Protein AF-A0A3A5K8K3-F1 (afdb_monomer)

Solvent-accessible surface area (backbone atoms only — not comparable to full-atom values): 19960 Å² total; per-residue (Å²): 131,68,98,44,83,69,42,47,38,37,32,93,82,72,54,65,47,76,30,47,50,63,68,45,44,49,55,56,66,71,46,64,62,94,55,71,81,40,70,49,37,49,52,14,54,53,32,32,54,34,25,76,74,68,77,34,61,57,68,60,16,52,48,36,38,51,52,28,35,50,77,64,68,22,50,63,78,69,79,77,50,70,69,54,52,50,47,33,58,74,69,68,48,79,75,76,81,79,85,72,77,80,79,81,75,86,74,78,96,78,87,85,89,83,86,88,86,82,89,85,85,90,87,87,89,84,90,88,86,84,92,80,90,84,89,82,90,84,87,86,82,87,86,90,81,91,78,92,74,91,74,66,68,70,64,63,58,62,58,52,63,61,53,58,65,66,71,65,67,71,82,71,74,79,86,73,50,68,69,53,52,48,53,53,49,51,17,27,49,52,29,36,41,56,51,47,48,71,41,29,65,58,51,30,69,67,37,79,49,70,66,61,18,50,49,33,56,51,48,41,55,49,38,54,52,46,50,52,46,50,43,53,42,24,51,76,72,76,44,79,78,54,64,37,93,40,69,65,54,54,48,48,56,46,51,38,50,49,40,55,66,76,31,61,91,43,61,47,29,45,38,47,48,49,52,37,47,45,55,50,35,55,54,47,41,54,50,30,54,48,46,24,49,53,25,46,74,73,67,35,62,68,43,23,55,52,31,50,50,51,37,48,54,40,52,53,48,42,51,52,50,50,54,45,36,73,74,46,36,44,57,50,31,74,75,104

Secondary structure (DSSP, 8-state):
--SS--EEEE-TTS-EEEE-SHHHHHHHHHS--S-TTSHHHHHHHHHHHHHHTTSS-HHHHHHHHHHHHHHTT-B-PPPPPHHHHHHHHHTT-PPPPP----------S----------------------------------------TTTTTTHHHHHHHHHHHTTS--------HHHHHHHHHHHHHHHHHHHHHHHHHHHHH--SHHHHHHHHHHHHHHHHHHHHHHHHHHHTT--------HHHHHHHHHHHHHHHHTTTSTTHHHHHHHHHHHHHHHHHHHHHHHHHHHHHTT-HHHHHHHHHHHHHHHHHHHHHHHHIIIIIHHHHHT-

Organism: NCBI:txid1300307

Radius of gyration: 33.38 Å; Cα contacts (8 Å, |Δi|>4): 306; chains: 1; bounding box: 96×74×83 Å

Mean predicted aligned error: 17.49 Å

Structure (mmCIF, N/CA/C/O backbone):
data_AF-A0A3A5K8K3-F1
#
_entry.id   AF-A0A3A5K8K3-F1
#
loop_
_atom_site.group_PDB
_atom_site.id
_atom_site.type_symbol
_atom_site.label_atom_id
_atom_site.label_alt_id
_atom_site.label_comp_id
_atom_site.label_asym_id
_atom_site.label_entity_id
_atom_site.label_seq_id
_atom_site.pdbx_PDB_ins_code
_atom_site.Cartn_x
_atom_site.Cartn_y
_atom_site.Cartn_z
_atom_site.occupancy
_atom_site.B_iso_or_equiv
_atom_site.auth_seq_id
_atom_site.auth_comp_id
_atom_site.auth_asym_id
_atom_site.auth_atom_id
_atom_site.pdbx_PDB_model_num
ATOM 1 N N . MET A 1 1 ? -29.652 -22.579 31.538 1.00 47.75 1 MET A N 1
ATOM 2 C CA . MET A 1 1 ? -28.378 -22.915 30.864 1.00 47.75 1 MET A CA 1
ATOM 3 C C . MET A 1 1 ? -28.513 -22.529 29.399 1.00 47.75 1 MET A C 1
ATOM 5 O O . MET A 1 1 ? -29.549 -22.834 28.818 1.00 47.75 1 MET A O 1
ATOM 9 N N . GLY A 1 2 ? -27.556 -21.779 28.841 1.00 56.31 2 GLY A N 1
ATOM 10 C CA . GLY A 1 2 ? -27.581 -21.375 27.428 1.00 56.31 2 GLY A CA 1
ATOM 11 C C . GLY A 1 2 ? -27.568 -22.589 26.492 1.00 56.31 2 GLY A C 1
ATOM 12 O O . GLY A 1 2 ? -27.085 -23.652 26.869 1.00 56.31 2 GLY A O 1
ATOM 13 N N . LYS A 1 3 ? -28.126 -22.450 25.282 1.00 70.69 3 LYS A N 1
ATOM 14 C CA . LYS A 1 3 ? -28.242 -23.547 24.296 1.00 70.69 3 LYS A CA 1
ATOM 15 C C . LYS A 1 3 ? -26.897 -24.009 23.710 1.00 70.69 3 LYS A C 1
ATOM 17 O O . LYS A 1 3 ? -26.872 -25.014 23.007 1.00 70.69 3 LYS A O 1
ATOM 22 N N . PHE A 1 4 ? -25.807 -23.291 23.977 1.00 77.62 4 PHE A N 1
ATOM 23 C CA . PHE A 1 4 ? -24.476 -23.564 23.441 1.00 77.62 4 PHE A CA 1
ATOM 24 C C . PHE A 1 4 ? -23.476 -23.762 24.574 1.00 77.62 4 PHE A C 1
ATOM 26 O O . PHE A 1 4 ? -23.571 -23.105 25.611 1.00 77.62 4 PHE A O 1
ATOM 33 N N . LEU A 1 5 ? -22.502 -24.645 24.354 1.00 78.81 5 LEU A N 1
ATOM 34 C CA . LEU A 1 5 ? -21.310 -24.693 25.193 1.00 78.81 5 LEU A CA 1
ATOM 35 C C . LEU A 1 5 ? -20.525 -23.393 24.966 1.00 78.81 5 LEU A C 1
ATOM 37 O O . LEU A 1 5 ? -20.175 -23.118 23.814 1.00 78.81 5 LEU A O 1
ATOM 41 N N . PRO A 1 6 ? -20.277 -22.587 26.013 1.00 84.38 6 PRO A N 1
ATOM 42 C CA . PRO A 1 6 ? -19.553 -21.336 25.858 1.00 84.38 6 PRO A CA 1
ATOM 43 C C . PRO A 1 6 ? -18.141 -21.577 25.319 1.00 84.38 6 PRO A C 1
ATOM 45 O O . PRO A 1 6 ? -17.447 -22.489 25.769 1.00 84.38 6 PRO A O 1
ATOM 48 N N . VAL A 1 7 ? -17.716 -20.752 24.367 1.00 88.06 7 VAL A N 1
ATOM 49 C CA . VAL A 1 7 ? -16.378 -20.798 23.771 1.00 88.06 7 VAL A CA 1
ATOM 50 C C . VAL A 1 7 ? -15.626 -19.539 24.177 1.00 88.06 7 VAL A C 1
ATOM 52 O O . VAL A 1 7 ? -16.106 -18.432 23.940 1.00 88.06 7 VAL A O 1
ATOM 55 N N . GLU A 1 8 ? -14.448 -19.691 24.782 1.00 90.00 8 GLU A N 1
ATOM 56 C CA . GLU A 1 8 ? -13.557 -18.558 25.036 1.00 90.00 8 GLU A CA 1
ATOM 57 C C . GLU A 1 8 ? -12.790 -18.229 23.750 1.00 90.00 8 GLU A C 1
ATOM 59 O O . GLU A 1 8 ? -11.945 -19.004 23.290 1.00 90.00 8 GLU A O 1
ATOM 64 N N . VAL A 1 9 ? -13.111 -17.077 23.163 1.00 89.44 9 VAL A N 1
ATOM 65 C CA . VAL A 1 9 ? -12.459 -16.555 21.961 1.00 89.44 9 VAL A CA 1
ATOM 66 C C . VAL A 1 9 ? -11.470 -15.485 22.384 1.00 89.44 9 VAL A C 1
ATOM 68 O O . VAL A 1 9 ? -11.860 -14.473 22.959 1.00 89.44 9 VAL A O 1
ATOM 71 N N . VAL A 1 10 ? -10.192 -15.717 22.109 1.00 86.69 10 VAL A N 1
ATOM 72 C CA . VAL A 1 10 ? -9.070 -14.830 22.407 1.00 86.69 10 VAL A CA 1
ATOM 73 C C . VAL A 1 10 ? -8.649 -14.141 21.117 1.00 86.69 10 VAL A C 1
ATOM 75 O O . VAL A 1 10 ? -8.091 -14.761 20.216 1.00 86.69 10 VAL A O 1
ATOM 78 N N . PHE A 1 11 ? -8.906 -12.840 21.028 1.00 83.69 11 PHE A N 1
ATOM 79 C CA . PHE A 1 11 ? -8.464 -12.022 19.903 1.00 83.69 11 PHE A CA 1
ATOM 80 C C . PHE A 1 11 ? -6.974 -11.682 20.025 1.00 83.69 11 PHE A C 1
ATOM 82 O O . PHE A 1 11 ? -6.381 -11.806 21.098 1.00 83.69 11 PHE A O 1
ATOM 89 N N . LEU A 1 12 ? -6.383 -11.157 18.948 1.00 67.75 12 LEU A N 1
ATOM 90 C CA . LEU A 1 12 ? -4.950 -10.829 18.831 1.00 67.75 12 LEU A CA 1
ATOM 91 C C . LEU A 1 12 ? -4.373 -9.932 19.961 1.00 67.75 12 LEU A C 1
ATOM 93 O O . LEU A 1 12 ? -3.159 -9.887 20.132 1.00 67.75 12 LEU A O 1
ATOM 97 N N . ARG A 1 13 ? -5.216 -9.282 20.785 1.00 51.41 13 ARG A N 1
ATOM 98 C CA . ARG A 1 13 ? -4.819 -8.496 21.980 1.00 51.41 13 ARG A CA 1
ATOM 99 C C . ARG A 1 13 ? -4.790 -9.249 23.312 1.00 51.41 13 ARG A C 1
ATOM 101 O O . ARG A 1 13 ? -4.627 -8.606 24.344 1.00 51.41 13 ARG A O 1
ATOM 108 N N . GLY A 1 14 ? -5.106 -10.542 23.358 1.00 61.75 14 GLY A N 1
ATOM 109 C CA . GLY A 1 14 ? -5.416 -11.208 24.632 1.00 61.75 14 GLY A CA 1
ATOM 110 C C . GLY A 1 14 ? -6.730 -10.732 25.272 1.00 61.75 14 GLY A C 1
ATOM 111 O O . GLY A 1 14 ? -7.079 -11.175 26.362 1.00 61.75 14 GLY A O 1
ATOM 112 N N . ARG A 1 15 ? -7.489 -9.859 24.586 1.00 72.25 15 ARG A N 1
ATOM 113 C CA . ARG A 1 15 ? -8.908 -9.648 24.883 1.00 72.25 15 ARG A CA 1
ATOM 114 C C . ARG A 1 15 ? -9.604 -10.965 24.598 1.00 72.25 15 ARG A C 1
ATOM 116 O O . ARG A 1 15 ? -9.597 -11.411 23.450 1.00 72.25 15 ARG A O 1
ATOM 123 N N . SER A 1 16 ? -10.162 -11.572 25.633 1.00 86.38 16 SER A N 1
ATOM 124 C CA . SER A 1 16 ? -11.028 -12.724 25.481 1.00 86.38 16 SER A CA 1
ATOM 125 C C . SER A 1 16 ? -12.473 -12.327 25.714 1.00 86.38 16 SER A C 1
ATOM 127 O O . SER A 1 16 ? -12.774 -11.434 26.509 1.00 86.38 16 SER A O 1
ATOM 129 N N . MET A 1 17 ? -13.371 -12.966 24.980 1.00 89.88 17 MET A N 1
ATOM 130 C CA . MET A 1 17 ? -14.789 -12.936 25.289 1.00 89.88 17 MET A CA 1
ATOM 131 C C . MET A 1 17 ? -15.315 -14.360 25.331 1.00 89.88 17 MET A C 1
ATOM 133 O O . MET A 1 17 ? -14.880 -15.227 24.567 1.00 89.88 17 MET A O 1
ATOM 137 N N . ILE A 1 18 ? -16.247 -14.596 26.244 1.00 91.25 18 ILE A N 1
ATOM 138 C CA . ILE A 1 18 ? -16.995 -15.840 26.281 1.00 91.25 18 ILE A CA 1
ATOM 139 C C . ILE A 1 18 ? -18.157 -15.673 25.313 1.00 91.25 18 ILE A C 1
ATOM 141 O O . ILE A 1 18 ? -18.987 -14.787 25.476 1.00 91.25 18 ILE A O 1
ATOM 145 N N . VAL A 1 19 ? -18.193 -16.524 24.297 1.00 92.81 19 VAL A N 1
ATOM 146 C CA . VAL A 1 19 ? -19.252 -16.545 23.298 1.00 92.81 19 VAL A CA 1
ATOM 147 C C . VAL A 1 19 ? -20.172 -17.707 23.631 1.00 92.81 19 VAL A C 1
ATOM 149 O O . VAL A 1 19 ? -19.751 -18.860 23.611 1.00 92.81 19 VAL A O 1
ATOM 152 N N . SER A 1 20 ? -21.420 -17.413 23.974 1.00 91.56 20 SER A N 1
ATOM 153 C CA . SER A 1 20 ? -22.424 -18.385 24.425 1.00 91.56 20 SER A CA 1
ATOM 154 C C . SER A 1 20 ? -23.778 -18.230 23.727 1.00 91.56 20 SER A C 1
ATOM 156 O O . SER A 1 20 ? -24.729 -18.946 24.044 1.00 91.56 20 SER A O 1
ATOM 158 N N . SER A 1 21 ? -23.877 -17.312 22.765 1.00 93.31 21 SER A N 1
ATOM 159 C CA . SER A 1 21 ? -25.083 -16.995 22.003 1.00 93.31 21 SER A CA 1
ATOM 160 C C . SER A 1 21 ? -24.743 -16.533 20.581 1.00 93.31 21 SER A C 1
ATOM 162 O O . SER A 1 21 ? -23.596 -16.225 20.269 1.00 93.31 21 SER A O 1
ATOM 164 N N . ILE A 1 22 ? -25.750 -16.475 19.702 1.00 94.06 22 ILE A N 1
ATOM 165 C CA . ILE A 1 22 ? -25.580 -15.962 18.330 1.00 94.06 22 ILE A CA 1
ATOM 166 C C . ILE A 1 22 ? -25.258 -14.467 18.312 1.00 94.06 22 ILE A C 1
ATOM 168 O O . ILE A 1 22 ? -24.479 -14.036 17.471 1.00 94.06 22 ILE A O 1
ATOM 172 N N . ILE A 1 23 ? -25.813 -13.698 19.251 1.00 91.94 23 ILE A N 1
ATOM 173 C CA . ILE A 1 23 ? -25.548 -12.259 19.364 1.00 91.94 23 ILE A CA 1
ATOM 174 C C . ILE A 1 23 ? -24.075 -12.039 19.728 1.00 91.94 23 ILE A C 1
ATOM 176 O O . ILE A 1 23 ? -23.367 -11.328 19.027 1.00 91.94 23 ILE A O 1
ATOM 180 N N . GLU A 1 24 ? -23.572 -12.749 20.740 1.00 93.56 24 GLU A N 1
ATOM 181 C CA . GLU A 1 24 ? -22.149 -12.691 21.106 1.00 93.56 24 GLU A CA 1
ATOM 182 C C . GLU A 1 24 ? -21.245 -13.227 19.985 1.00 93.56 24 GLU A C 1
ATOM 184 O O . GLU A 1 24 ? -20.123 -12.758 19.823 1.00 93.56 24 GLU A O 1
ATOM 189 N N . ALA A 1 25 ? -21.704 -14.206 19.194 1.00 93.44 25 ALA A N 1
ATOM 190 C CA . ALA A 1 25 ? -20.945 -14.706 18.047 1.00 93.44 25 ALA A CA 1
ATOM 191 C C . ALA A 1 25 ? -20.840 -13.652 16.933 1.00 93.44 25 ALA A C 1
ATOM 193 O O . ALA A 1 25 ? -19.797 -13.537 16.292 1.00 93.44 25 ALA A O 1
ATOM 194 N N . GLU A 1 26 ? -21.890 -12.862 16.715 1.00 93.31 26 GLU A N 1
ATOM 195 C CA . GLU A 1 26 ? -21.877 -11.727 15.791 1.00 93.31 26 GLU A CA 1
ATOM 196 C C . GLU A 1 26 ? -20.924 -10.628 16.274 1.00 93.31 26 GLU A C 1
ATOM 198 O O . GLU A 1 26 ? -20.083 -10.167 15.502 1.00 93.31 26 GLU A O 1
ATOM 203 N N . GLU A 1 27 ? -20.987 -10.262 17.555 1.00 90.56 27 GLU A N 1
ATOM 204 C CA . GLU A 1 27 ? -20.038 -9.327 18.173 1.00 90.56 27 GLU A CA 1
ATOM 205 C C . GLU A 1 27 ? -18.595 -9.839 18.046 1.00 90.56 27 GLU A C 1
ATOM 207 O O . GLU A 1 27 ? -17.689 -9.106 17.643 1.00 90.56 27 GLU A O 1
ATOM 212 N N . ALA A 1 28 ? -18.378 -11.133 18.293 1.00 91.62 28 ALA A N 1
ATOM 213 C CA . ALA A 1 28 ? -17.072 -11.757 18.153 1.00 91.62 28 ALA A CA 1
ATOM 214 C C . ALA A 1 28 ? -16.564 -11.736 16.705 1.00 91.62 28 ALA A C 1
ATOM 216 O O . ALA A 1 28 ? -15.370 -11.538 16.476 1.00 91.62 28 ALA A O 1
ATOM 217 N N . LEU A 1 29 ? -17.440 -11.901 15.709 1.00 91.81 29 LEU A N 1
ATOM 218 C CA . LEU A 1 29 ? -17.088 -11.784 14.289 1.00 91.81 29 LEU A CA 1
ATOM 219 C C . LEU A 1 29 ? -16.684 -10.357 13.905 1.00 91.81 29 LEU A C 1
ATOM 221 O O . LEU A 1 29 ? -15.820 -10.182 13.041 1.00 91.81 29 LEU A O 1
ATOM 225 N N . GLN A 1 30 ? -17.246 -9.339 14.557 1.00 86.75 30 GLN A N 1
ATOM 226 C CA . GLN A 1 30 ? -16.832 -7.947 14.358 1.00 86.75 30 GLN A CA 1
ATOM 227 C C . GLN A 1 30 ? -15.428 -7.673 14.916 1.00 86.75 30 GLN A C 1
ATOM 229 O O . GLN A 1 30 ? -14.737 -6.788 14.409 1.00 86.75 30 GLN A O 1
ATOM 234 N N . GLY A 1 31 ? -14.965 -8.485 15.872 1.00 85.00 31 GLY A N 1
ATOM 235 C CA . GLY A 1 31 ? -13.631 -8.415 16.467 1.00 85.00 31 GLY A CA 1
ATOM 236 C C . GLY A 1 31 ? -12.458 -8.588 15.488 1.00 85.00 31 GLY A C 1
ATOM 237 O O . GLY A 1 31 ? -12.611 -8.718 14.269 1.00 85.00 31 GLY A O 1
ATOM 238 N N . CYS A 1 32 ? -11.242 -8.584 16.034 1.00 83.56 32 CYS A N 1
ATOM 239 C CA . CYS A 1 32 ? -10.003 -8.704 15.262 1.00 83.56 32 CYS A CA 1
ATOM 240 C C . CYS A 1 32 ? -9.677 -10.168 14.958 1.00 83.56 32 CYS A C 1
ATOM 242 O O . CYS A 1 32 ? -9.171 -10.884 15.822 1.00 83.56 32 CYS A O 1
ATOM 244 N N . TRP A 1 33 ? -9.946 -10.584 13.722 1.00 89.12 33 TRP A N 1
ATOM 245 C CA . TRP A 1 33 ? -9.630 -11.915 13.207 1.00 89.12 33 TRP A CA 1
ATOM 246 C C . TRP A 1 33 ? -8.358 -11.878 12.348 1.00 89.12 33 TRP A C 1
ATOM 248 O O . TRP A 1 33 ? -8.194 -10.916 11.594 1.00 89.12 33 TRP A O 1
ATOM 258 N N . PRO A 1 34 ? -7.487 -12.903 12.418 1.00 83.50 34 PRO A N 1
ATOM 259 C CA . PRO A 1 34 ? -6.302 -13.020 11.567 1.00 83.50 34 PRO A CA 1
ATOM 260 C C . PRO A 1 34 ? -6.596 -12.908 10.067 1.00 83.50 34 PRO A C 1
ATOM 262 O O . PRO A 1 34 ? -5.849 -12.248 9.350 1.00 83.50 34 PRO A O 1
ATOM 265 N N . ASP A 1 35 ? -7.690 -13.518 9.600 1.00 85.56 35 ASP A N 1
ATOM 266 C CA . ASP A 1 35 ? -8.104 -13.490 8.197 1.00 85.56 35 ASP A CA 1
ATOM 267 C C . ASP A 1 35 ? -9.639 -13.496 8.035 1.00 85.56 35 ASP A C 1
ATOM 269 O O . ASP A 1 35 ? -10.301 -14.544 8.002 1.00 85.56 35 ASP A O 1
ATOM 273 N N . LYS A 1 36 ? -10.222 -12.307 7.851 1.00 89.12 36 LYS A N 1
ATOM 274 C CA . LYS A 1 36 ? -11.657 -12.144 7.549 1.00 89.12 36 LYS A CA 1
ATOM 275 C C . LYS A 1 36 ? -12.038 -12.536 6.111 1.00 89.12 36 LYS A C 1
ATOM 277 O O . LYS A 1 36 ? -13.221 -12.649 5.797 1.00 89.12 36 LYS A O 1
ATOM 282 N N . ARG A 1 37 ? -11.074 -12.770 5.217 1.00 87.31 37 ARG A N 1
ATOM 283 C CA . ARG A 1 37 ? -11.327 -13.174 3.822 1.00 87.31 37 ARG A CA 1
ATOM 284 C C . ARG A 1 37 ? -11.402 -14.692 3.668 1.00 87.31 37 ARG A C 1
ATOM 286 O O . ARG A 1 37 ? -11.995 -15.175 2.693 1.00 87.31 37 ARG A O 1
ATOM 293 N N . SER A 1 38 ? -10.889 -15.444 4.645 1.00 92.56 38 SER A N 1
ATOM 294 C CA . SER A 1 38 ? -10.966 -16.907 4.666 1.00 92.56 38 SER A CA 1
ATOM 295 C C . SER A 1 38 ? -12.388 -17.421 4.405 1.00 92.56 38 SER A C 1
ATOM 297 O O . SER A 1 38 ? -13.387 -16.887 4.901 1.00 92.56 38 SER A O 1
ATOM 299 N N . ALA A 1 39 ? -12.491 -18.503 3.627 1.00 93.81 39 ALA A N 1
ATOM 300 C CA . ALA A 1 39 ? -13.779 -19.111 3.296 1.00 93.81 39 ALA A CA 1
ATOM 301 C C . ALA A 1 39 ? -14.558 -19.531 4.555 1.00 93.81 39 ALA A C 1
ATOM 303 O O . ALA A 1 39 ? -15.774 -19.360 4.612 1.00 93.81 39 ALA A O 1
ATOM 304 N N . SER A 1 40 ? -13.858 -20.016 5.587 1.00 94.50 40 SER A N 1
ATOM 305 C CA . SER A 1 40 ? -14.459 -20.365 6.877 1.00 94.50 40 SER A CA 1
ATOM 306 C C . SER A 1 40 ? -15.039 -19.155 7.604 1.00 94.50 40 SER A C 1
ATOM 308 O O . SER A 1 40 ? -16.155 -19.257 8.108 1.00 94.50 40 SER A O 1
ATOM 310 N N . TYR A 1 41 ? -14.338 -18.014 7.626 1.00 95.94 41 TYR A N 1
ATOM 311 C CA . TYR A 1 41 ? -14.858 -16.799 8.255 1.00 95.94 41 TYR A CA 1
ATOM 312 C C . TYR A 1 41 ? -16.095 -16.286 7.520 1.00 95.94 41 TYR A C 1
ATOM 314 O O . TYR A 1 41 ? -17.133 -16.079 8.141 1.00 95.94 41 TYR A O 1
ATOM 322 N N . ARG A 1 42 ? -16.029 -16.149 6.188 1.00 96.12 42 ARG A N 1
ATOM 323 C CA . ARG A 1 42 ? -17.167 -15.660 5.387 1.00 96.12 42 ARG A CA 1
ATOM 324 C C . ARG A 1 42 ? -18.390 -16.566 5.517 1.00 96.12 42 ARG A C 1
ATOM 326 O O . ARG A 1 42 ? -19.513 -16.078 5.627 1.00 96.12 42 ARG A O 1
ATOM 333 N N . HIS A 1 43 ? -18.178 -17.882 5.539 1.00 96.19 43 HIS A N 1
ATOM 334 C CA . HIS A 1 43 ? -19.249 -18.849 5.753 1.00 96.19 43 HIS A CA 1
ATOM 335 C C . HIS A 1 43 ? -19.879 -18.708 7.146 1.00 96.19 43 HIS A C 1
ATOM 337 O O . HIS A 1 43 ? -21.105 -18.641 7.247 1.00 96.19 43 HIS A O 1
ATOM 343 N N . ALA A 1 44 ? -19.058 -18.603 8.197 1.00 96.44 44 ALA A N 1
ATOM 344 C CA . ALA A 1 44 ? -19.523 -18.38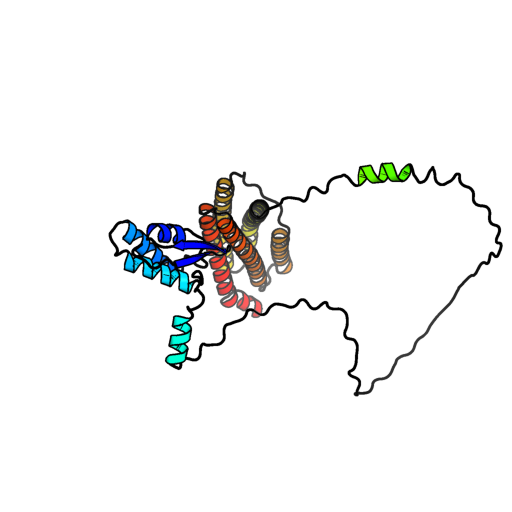1 9.562 1.00 96.44 44 ALA A CA 1
ATOM 345 C C . ALA A 1 44 ? -20.302 -17.066 9.697 1.00 96.44 44 ALA A C 1
ATOM 347 O O . ALA A 1 44 ? -21.430 -17.081 10.180 1.00 96.44 44 ALA A O 1
ATOM 348 N N . ALA A 1 45 ? -19.752 -15.954 9.201 1.00 95.81 45 ALA A N 1
ATOM 349 C CA . ALA A 1 45 ? -20.389 -14.641 9.250 1.00 95.81 45 ALA A CA 1
ATOM 350 C C . ALA A 1 45 ? -21.771 -14.641 8.586 1.00 95.81 45 ALA A C 1
ATOM 352 O O . ALA A 1 45 ? -22.744 -14.165 9.170 1.00 95.81 45 ALA A O 1
ATOM 353 N N . ARG A 1 46 ? -21.887 -15.269 7.409 1.00 96.56 46 ARG A N 1
ATOM 354 C CA . ARG A 1 46 ? -23.167 -15.416 6.706 1.00 96.56 46 ARG A CA 1
ATOM 355 C C . ARG A 1 46 ? -24.185 -16.226 7.511 1.00 96.56 46 ARG A C 1
ATOM 357 O O . ARG A 1 46 ? -25.355 -15.862 7.557 1.00 96.56 46 ARG A O 1
ATOM 364 N N . LEU A 1 47 ? -23.763 -17.339 8.115 1.00 96.56 47 LEU A N 1
ATOM 365 C CA . LEU A 1 47 ? -24.665 -18.202 8.880 1.00 96.56 47 LEU A CA 1
ATOM 366 C C . LEU A 1 47 ? -25.102 -17.567 10.203 1.00 96.56 47 LEU A C 1
ATOM 368 O O . LEU A 1 47 ? -26.260 -17.735 10.576 1.00 96.56 47 LEU A O 1
ATOM 372 N N . VAL A 1 48 ? -24.214 -16.841 10.888 1.00 96.06 48 VAL A N 1
ATOM 373 C CA . VAL A 1 48 ? -24.544 -16.092 12.112 1.00 96.06 48 VAL A CA 1
ATOM 374 C C . VAL A 1 48 ? -25.559 -14.992 11.810 1.00 96.06 48 VAL A C 1
ATOM 376 O O . VAL A 1 48 ? -26.578 -14.928 12.495 1.00 96.06 48 VAL A O 1
ATOM 379 N N . ALA A 1 49 ? -25.358 -14.212 10.742 1.00 93.94 49 ALA A N 1
ATOM 380 C CA . ALA A 1 49 ? -26.336 -13.218 10.295 1.00 93.94 49 ALA A CA 1
ATOM 381 C C . ALA A 1 49 ? -27.697 -13.866 9.966 1.00 93.94 49 ALA A C 1
ATOM 383 O O . ALA A 1 49 ? -28.720 -13.491 10.530 1.00 93.94 49 ALA A O 1
ATOM 384 N N . ALA A 1 50 ? -27.704 -14.939 9.166 1.00 93.81 50 ALA A N 1
ATOM 385 C CA . ALA A 1 50 ? -28.934 -15.662 8.836 1.00 93.81 50 ALA A CA 1
ATOM 386 C C . ALA A 1 50 ? -29.635 -16.268 10.069 1.00 93.81 50 ALA A C 1
ATOM 388 O O . ALA A 1 50 ? -30.855 -16.407 10.079 1.00 93.81 50 ALA A O 1
ATOM 389 N N . ALA A 1 51 ? -28.891 -16.666 11.106 1.00 95.12 51 ALA A N 1
ATOM 390 C CA . ALA A 1 51 ? -29.471 -17.189 12.342 1.00 95.12 51 ALA A CA 1
ATOM 391 C C . ALA A 1 51 ? -30.106 -16.089 13.198 1.00 95.12 51 ALA A C 1
ATOM 393 O O . ALA A 1 51 ? -31.133 -16.340 13.829 1.00 95.12 51 ALA A O 1
ATOM 394 N N . LYS A 1 52 ? -29.534 -14.879 13.196 1.00 92.94 52 LYS A N 1
ATOM 395 C CA . LYS A 1 52 ? -30.119 -13.697 13.842 1.00 92.94 52 LYS A CA 1
ATOM 396 C C . LYS A 1 52 ? -31.455 -13.308 13.204 1.00 92.94 52 LYS A C 1
ATOM 398 O O . LYS A 1 52 ? -32.398 -13.008 13.928 1.00 92.94 52 LYS A O 1
ATOM 403 N N . ASP A 1 53 ? -31.557 -13.445 11.884 1.00 92.25 53 ASP A N 1
ATOM 404 C CA . ASP A 1 53 ? -32.791 -13.203 11.123 1.00 92.25 53 ASP A CA 1
ATOM 405 C C . ASP A 1 53 ? -33.784 -14.386 11.164 1.00 92.25 53 ASP A C 1
ATOM 407 O O . ASP A 1 53 ? -34.837 -14.352 10.530 1.00 92.25 53 ASP A O 1
ATOM 411 N N . GLY A 1 54 ? -33.460 -15.470 11.882 1.00 91.75 54 GLY A N 1
ATOM 412 C CA . GLY A 1 54 ? -34.313 -16.659 12.008 1.00 91.75 54 GLY A CA 1
ATOM 413 C C . GLY A 1 54 ? -34.327 -17.592 10.788 1.00 91.75 54 GLY A C 1
ATOM 414 O O . GLY A 1 54 ? -35.067 -18.574 10.782 1.00 91.75 54 GLY A O 1
ATOM 415 N N . MET A 1 55 ? -33.497 -17.338 9.772 1.00 92.25 55 MET A N 1
ATOM 416 C CA . MET A 1 55 ? -33.399 -18.150 8.549 1.00 92.25 55 MET A CA 1
ATOM 417 C C . MET A 1 55 ? -32.466 -19.360 8.684 1.00 92.25 55 MET A C 1
ATOM 419 O O . MET A 1 55 ? -32.538 -20.300 7.893 1.00 92.25 55 MET A O 1
ATOM 423 N N . CYS A 1 56 ? -31.574 -19.356 9.675 1.00 92.50 56 CYS A N 1
ATOM 424 C CA . CYS A 1 56 ? -30.644 -20.448 9.944 1.00 92.50 56 CYS A CA 1
ATOM 425 C C . CYS A 1 56 ? -30.843 -21.000 11.357 1.00 92.50 56 CYS A C 1
ATOM 427 O O . CYS A 1 56 ? -31.107 -20.260 12.304 1.00 92.50 56 CYS A O 1
ATOM 429 N N . ARG A 1 57 ? -30.670 -22.318 11.521 1.00 94.56 57 ARG A N 1
ATOM 430 C CA . ARG A 1 57 ? -30.655 -22.940 12.849 1.00 94.56 57 ARG A CA 1
ATOM 431 C C . ARG A 1 57 ? -29.473 -22.377 13.652 1.00 94.56 57 ARG A C 1
ATOM 433 O O . ARG A 1 57 ? -28.333 -22.556 13.218 1.00 94.56 57 ARG A O 1
ATOM 440 N N . PRO A 1 58 ? -29.701 -21.799 14.847 1.00 93.88 58 PRO A N 1
ATOM 441 C CA . PRO A 1 58 ? -28.630 -21.233 15.666 1.00 93.88 58 PRO A CA 1
ATOM 442 C C . PRO A 1 58 ? -27.471 -22.206 15.955 1.00 93.88 58 PRO A C 1
ATOM 444 O O . PRO A 1 58 ? -26.318 -21.804 16.001 1.00 93.88 58 PRO A O 1
ATOM 447 N N . THR A 1 59 ? -27.736 -23.510 16.067 1.00 92.62 59 THR A N 1
ATOM 448 C CA . THR A 1 59 ? -26.692 -24.538 16.243 1.00 92.62 59 THR A CA 1
ATOM 449 C C . THR A 1 59 ? -25.730 -24.646 15.067 1.00 92.62 59 THR A C 1
ATOM 451 O O . THR A 1 59 ? -24.529 -24.759 15.280 1.00 92.62 59 THR A O 1
ATOM 454 N N . VAL A 1 60 ? -26.229 -24.558 13.833 1.00 93.88 60 VAL A N 1
ATOM 455 C CA . VAL A 1 60 ? -25.399 -24.627 12.621 1.00 93.88 60 VAL A CA 1
ATOM 456 C C . VAL A 1 60 ? -24.525 -23.380 12.505 1.00 93.88 60 VAL A C 1
ATOM 458 O O . VAL A 1 60 ? -23.339 -23.475 12.200 1.00 93.88 60 VAL A O 1
ATOM 461 N N . ALA A 1 61 ? -25.097 -22.211 12.795 1.00 95.19 61 ALA A N 1
ATOM 462 C CA . ALA A 1 61 ? -24.373 -20.948 12.770 1.00 95.19 61 ALA A CA 1
ATOM 463 C C . ALA A 1 61 ? -23.276 -20.871 13.840 1.00 95.19 61 ALA A C 1
ATOM 465 O O . ALA A 1 61 ? -22.141 -20.507 13.533 1.00 95.19 61 ALA A O 1
ATOM 466 N N . PHE A 1 62 ? -23.596 -21.263 15.075 1.00 94.25 62 PHE A N 1
ATOM 467 C CA . PHE A 1 62 ? -22.636 -21.269 16.176 1.00 94.25 62 PHE A CA 1
ATOM 468 C C . PHE A 1 62 ? -21.496 -22.271 15.938 1.00 94.25 62 PHE A C 1
ATOM 470 O O . PHE A 1 62 ? -20.338 -21.979 16.230 1.00 94.25 62 PHE A O 1
ATOM 477 N N . GLU A 1 63 ? -21.792 -23.428 15.340 1.00 93.62 63 GLU A N 1
ATOM 478 C CA . GLU A 1 63 ? -20.766 -24.411 14.986 1.00 93.62 63 GLU A CA 1
ATOM 479 C C . GLU A 1 63 ? -19.839 -23.906 13.873 1.00 93.62 63 GLU A C 1
ATOM 481 O O . GLU A 1 63 ? -18.619 -24.023 13.982 1.00 93.62 63 GLU A O 1
ATOM 486 N N . ALA A 1 64 ? -20.388 -23.268 12.835 1.00 95.12 64 ALA A N 1
ATOM 487 C CA . ALA A 1 64 ? -19.581 -22.647 11.786 1.00 95.12 64 ALA A CA 1
ATOM 488 C C . ALA A 1 64 ? -18.663 -21.548 12.346 1.00 95.12 64 ALA A C 1
ATOM 490 O O . ALA A 1 64 ? -17.485 -21.486 11.985 1.00 95.12 64 ALA A O 1
ATOM 491 N N . PHE A 1 65 ? -19.178 -20.726 13.266 1.00 95.94 65 PHE A N 1
ATOM 492 C CA . PHE A 1 65 ? -18.393 -19.745 14.014 1.00 95.94 65 PHE A CA 1
ATOM 493 C C . PHE A 1 65 ? -17.241 -20.400 14.784 1.00 95.94 65 PHE A C 1
ATOM 495 O O . PHE A 1 65 ? -16.089 -19.993 14.622 1.00 95.94 65 PHE A O 1
ATOM 502 N N . ARG A 1 66 ? -17.523 -21.453 15.560 1.00 93.88 66 ARG A N 1
ATOM 503 C CA . ARG A 1 66 ? -16.514 -22.191 16.332 1.00 93.88 66 ARG A CA 1
ATOM 504 C C . ARG A 1 66 ? -15.421 -22.768 15.434 1.00 93.88 66 ARG A C 1
ATOM 506 O O . ARG A 1 66 ? -14.242 -22.612 15.737 1.00 93.88 66 ARG A O 1
ATOM 513 N N . ILE A 1 67 ? -15.796 -23.385 14.312 1.00 92.75 67 ILE A N 1
ATOM 514 C CA . ILE A 1 67 ? -14.850 -23.937 13.330 1.00 92.75 67 ILE A CA 1
ATOM 515 C C . ILE A 1 67 ? -13.973 -22.833 12.737 1.00 92.75 67 ILE A C 1
ATOM 517 O O . ILE A 1 67 ? -12.762 -23.017 12.612 1.00 92.75 67 ILE A O 1
ATOM 521 N N . ALA A 1 68 ? -14.556 -21.690 12.371 1.00 95.25 68 ALA A N 1
ATOM 522 C CA . ALA A 1 68 ? -13.788 -20.561 11.861 1.00 95.25 68 ALA A CA 1
ATOM 523 C C . ALA A 1 68 ? -12.789 -20.055 12.911 1.00 95.25 68 ALA A C 1
ATOM 525 O O . ALA A 1 68 ? -11.616 -19.867 12.585 1.00 95.25 68 ALA A O 1
ATOM 526 N N . ALA A 1 69 ? -13.234 -19.879 14.160 1.00 93.06 69 ALA A N 1
ATOM 527 C CA . ALA A 1 69 ? -12.396 -19.409 15.261 1.00 93.06 69 ALA A CA 1
ATOM 528 C C . ALA A 1 69 ? -11.244 -20.384 15.547 1.00 93.06 69 ALA A C 1
ATOM 530 O O . ALA A 1 69 ? -10.099 -19.959 15.682 1.00 93.06 69 ALA A O 1
ATOM 531 N N . LEU A 1 70 ? -11.520 -21.693 15.561 1.00 91.25 70 LEU A N 1
ATOM 532 C CA . LEU A 1 70 ? -10.510 -22.744 15.721 1.00 91.25 70 LEU A CA 1
ATOM 533 C C . LEU A 1 70 ? -9.471 -22.719 14.598 1.00 91.25 70 LEU A C 1
ATOM 535 O O . LEU A 1 7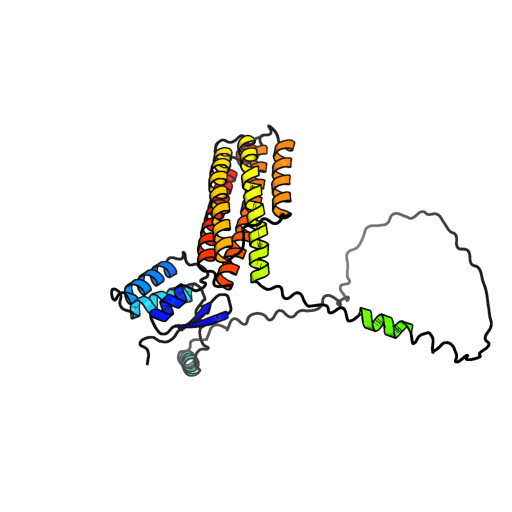0 ? -8.275 -22.734 14.874 1.00 91.25 70 LEU A O 1
ATOM 539 N N . LYS A 1 71 ? -9.908 -22.632 13.334 1.00 92.00 71 LYS A N 1
ATOM 540 C CA . LYS A 1 71 ? -9.004 -22.597 12.170 1.00 92.00 71 LYS A CA 1
ATOM 541 C C . LYS A 1 71 ? -8.051 -21.405 12.182 1.00 92.00 71 LYS A C 1
ATOM 543 O O . LYS A 1 71 ? -6.971 -21.497 11.612 1.00 92.00 71 LYS A O 1
ATOM 548 N N . GLN A 1 72 ? -8.448 -20.305 12.813 1.00 91.75 72 GLN A N 1
ATOM 549 C CA . GLN A 1 72 ? -7.621 -19.107 12.951 1.00 91.75 72 GLN A CA 1
ATOM 550 C C . GLN A 1 72 ? -6.930 -19.004 14.317 1.00 91.75 72 GLN A C 1
ATOM 552 O O . GLN A 1 72 ? -6.360 -17.965 14.633 1.00 91.75 72 GLN A O 1
ATOM 557 N N . GLY A 1 73 ? -6.970 -20.066 15.131 1.00 88.38 73 GLY A N 1
ATOM 558 C CA . GLY A 1 73 ? -6.270 -20.122 16.416 1.00 88.38 73 GLY A CA 1
ATOM 559 C C . GLY A 1 73 ? -6.835 -19.189 17.491 1.00 88.38 73 GLY A C 1
ATOM 560 O O . GLY A 1 73 ? -6.113 -18.824 18.412 1.00 88.38 73 GLY A O 1
ATOM 561 N N . LEU A 1 74 ? -8.105 -18.789 17.382 1.00 89.19 74 LEU A N 1
ATOM 562 C CA . LEU A 1 74 ? -8.744 -17.860 18.318 1.00 89.19 74 LEU A CA 1
ATOM 563 C C . LEU A 1 74 ? -9.390 -18.555 19.520 1.00 89.19 74 LEU A C 1
ATOM 565 O O . LEU A 1 74 ? -9.705 -17.897 20.503 1.00 89.19 74 LEU A O 1
ATOM 569 N N . VAL A 1 75 ? -9.633 -19.865 19.470 1.00 88.94 75 VAL A N 1
ATOM 570 C CA . VAL A 1 75 ? -10.268 -20.585 20.585 1.00 88.94 75 VAL A CA 1
ATOM 571 C C . VAL A 1 75 ? -9.215 -21.053 21.576 1.00 88.94 75 VAL A C 1
ATOM 573 O O . VAL A 1 75 ? -8.281 -21.770 21.214 1.00 88.94 75 VAL A O 1
ATOM 576 N N . LYS A 1 76 ? -9.390 -20.691 22.848 1.00 79.12 76 LYS A N 1
ATOM 577 C CA . LYS A 1 76 ? -8.555 -21.211 23.929 1.00 79.12 76 LYS A CA 1
ATOM 578 C C . LYS A 1 76 ? -9.084 -22.578 24.350 1.00 79.12 76 LYS A C 1
ATOM 580 O O . LYS A 1 76 ? -10.145 -22.683 24.960 1.00 79.12 76 LYS A O 1
ATOM 585 N N . ASN A 1 77 ? -8.341 -23.633 24.037 1.00 68.12 77 ASN A N 1
ATOM 586 C CA . ASN A 1 77 ? -8.639 -24.951 24.584 1.00 68.12 77 ASN A CA 1
ATOM 587 C C . ASN A 1 77 ? -8.289 -24.937 26.079 1.00 68.12 77 ASN A C 1
ATOM 589 O O . ASN A 1 77 ? -7.153 -24.639 26.456 1.00 68.12 77 ASN A O 1
ATOM 593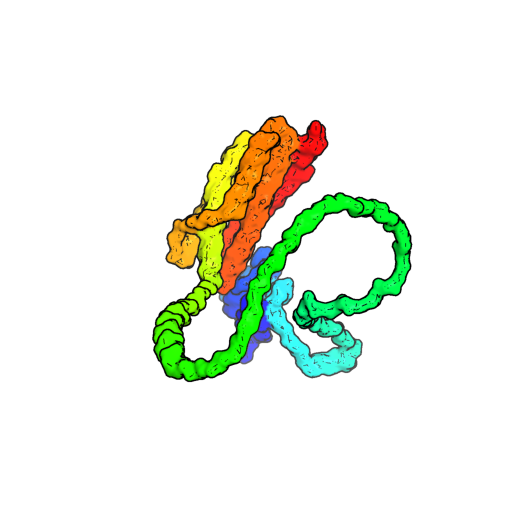 N N . GLY A 1 78 ? -9.271 -25.213 26.941 1.00 59.25 78 GLY A N 1
ATOM 594 C CA . GLY A 1 78 ? -9.008 -25.458 28.358 1.00 59.25 78 GLY A CA 1
ATOM 595 C C . GLY A 1 78 ? -8.072 -26.656 28.525 1.00 59.25 78 GLY A C 1
ATOM 596 O O . GLY A 1 78 ? -8.015 -27.525 27.652 1.00 59.25 78 GLY A O 1
ATOM 597 N N . LYS A 1 79 ? -7.341 -26.724 29.646 1.00 56.44 79 LYS A N 1
ATOM 598 C CA . LYS A 1 79 ? -6.638 -27.964 30.006 1.00 56.44 79 LYS A CA 1
ATOM 599 C C . LYS A 1 79 ? -7.666 -29.108 30.002 1.00 56.44 79 LYS A C 1
ATOM 601 O O . LYS A 1 79 ? -8.754 -28.899 30.550 1.00 56.44 79 LYS A O 1
ATOM 606 N N . PRO A 1 80 ? -7.374 -30.267 29.382 1.00 60.12 80 PRO A N 1
ATOM 607 C CA . PRO A 1 80 ? -8.280 -31.405 29.443 1.00 60.12 80 PRO A CA 1
ATOM 608 C C . PRO A 1 80 ? -8.564 -31.711 30.914 1.00 60.12 80 PRO A C 1
ATOM 610 O O . PRO A 1 80 ? -7.658 -31.676 31.744 1.00 60.12 80 PRO A O 1
ATOM 613 N N . SER A 1 81 ? -9.837 -31.912 31.261 1.00 65.38 81 SER A N 1
ATOM 614 C CA . SER A 1 81 ? -10.206 -32.236 32.643 1.00 65.38 81 SER A CA 1
ATOM 615 C C . SER A 1 81 ? -9.510 -33.524 33.076 1.00 65.38 81 SER A C 1
ATOM 617 O O . SER A 1 81 ? -9.373 -34.420 32.243 1.00 65.38 81 SER A O 1
ATOM 619 N N . ASP A 1 82 ? -9.180 -33.668 34.360 1.00 68.81 82 ASP A N 1
ATOM 620 C CA . ASP A 1 82 ? -8.568 -34.894 34.898 1.00 68.81 82 ASP A CA 1
ATOM 621 C C . ASP A 1 82 ? -9.357 -36.152 34.517 1.00 68.81 82 ASP A C 1
ATOM 623 O O . ASP A 1 82 ? -8.769 -37.186 34.227 1.00 68.81 82 ASP A O 1
ATOM 627 N N . ALA A 1 83 ? -10.687 -36.056 34.420 1.00 72.38 83 ALA A N 1
ATOM 628 C CA . ALA A 1 83 ? -11.541 -37.145 33.950 1.00 72.38 83 ALA A CA 1
ATOM 629 C C . ALA A 1 83 ? -11.275 -37.542 32.486 1.00 72.38 83 ALA A C 1
ATOM 631 O O . ALA A 1 83 ? -11.285 -38.728 32.180 1.00 72.38 83 ALA A O 1
ATOM 632 N N . LEU A 1 84 ? -11.014 -36.572 31.601 1.00 67.06 84 LEU A N 1
ATOM 633 C CA . LEU A 1 84 ? -10.672 -36.809 30.193 1.00 67.06 84 LEU A CA 1
ATOM 634 C C . LEU A 1 84 ? -9.266 -37.404 30.071 1.00 67.06 84 LEU A C 1
ATOM 636 O O . LEU A 1 84 ? -9.087 -38.380 29.359 1.00 67.06 84 LEU A O 1
ATOM 640 N N . ILE A 1 85 ? -8.306 -36.873 30.839 1.00 71.06 85 ILE A N 1
ATOM 641 C CA . ILE A 1 85 ? -6.937 -37.408 30.927 1.00 71.06 85 ILE A CA 1
ATOM 642 C C . ILE A 1 85 ? -6.974 -38.859 31.423 1.00 71.06 85 ILE A C 1
ATOM 644 O O . ILE A 1 85 ? -6.333 -39.740 30.860 1.00 71.06 85 ILE A O 1
ATOM 648 N N . THR A 1 86 ? -7.777 -39.129 32.454 1.00 73.56 86 THR A N 1
ATOM 649 C CA . THR A 1 86 ? -7.961 -40.479 33.002 1.00 73.56 86 THR A CA 1
ATOM 650 C C . THR A 1 86 ? -8.611 -41.407 31.976 1.00 73.56 86 THR A C 1
ATOM 652 O O . THR A 1 86 ? -8.226 -42.568 31.880 1.00 73.56 86 THR A O 1
ATOM 655 N N . LEU A 1 87 ? -9.568 -40.913 31.184 1.00 74.00 87 LEU A N 1
ATOM 656 C CA . LEU A 1 87 ? -10.205 -41.683 30.113 1.00 74.00 87 LEU A CA 1
ATOM 657 C C . LEU A 1 87 ? -9.228 -42.009 28.980 1.00 74.00 87 LEU A C 1
ATOM 659 O O . LEU A 1 87 ? -9.209 -43.151 28.537 1.00 74.00 87 LEU A O 1
ATOM 663 N N . ASP A 1 88 ? -8.391 -41.056 28.567 1.00 73.12 88 ASP A N 1
ATOM 664 C CA . ASP A 1 88 ? -7.351 -41.270 27.555 1.00 73.12 88 ASP A CA 1
ATOM 665 C C . ASP A 1 88 ? -6.302 -42.283 28.049 1.00 73.12 88 ASP A C 1
ATOM 667 O O . ASP A 1 88 ? -5.922 -43.192 27.309 1.00 73.12 88 ASP A O 1
ATOM 671 N N . HIS A 1 89 ? -5.923 -42.215 29.333 1.00 75.31 89 HIS A N 1
ATOM 672 C CA . HIS A 1 89 ? -5.044 -43.198 29.977 1.00 75.31 89 HIS A CA 1
ATOM 673 C C . HIS A 1 89 ? -5.676 -44.600 30.037 1.00 75.31 89 HIS A C 1
ATOM 675 O O . HIS A 1 89 ? -5.000 -45.592 29.772 1.00 75.31 89 HIS A O 1
ATOM 681 N N . LEU A 1 90 ? -6.969 -44.702 30.366 1.00 75.25 90 LEU A N 1
ATOM 682 C CA . LEU A 1 90 ? -7.707 -45.973 30.386 1.00 75.25 90 LEU A CA 1
ATOM 683 C C . LEU A 1 90 ? -7.944 -46.534 28.977 1.00 75.25 90 LEU A C 1
ATOM 685 O O . LEU A 1 90 ? -8.009 -47.750 28.804 1.00 75.25 90 LEU A O 1
ATOM 689 N N . ALA A 1 91 ? -8.065 -45.658 27.980 1.00 75.88 91 ALA A N 1
ATOM 690 C CA . ALA A 1 91 ? -8.240 -46.009 26.576 1.00 75.88 91 ALA A CA 1
ATOM 691 C C . ALA A 1 91 ? -6.912 -46.298 25.849 1.00 75.88 91 ALA A C 1
ATOM 693 O O . ALA A 1 91 ? -6.938 -46.659 24.674 1.00 75.88 91 ALA A O 1
ATOM 694 N N . GLY A 1 92 ? -5.761 -46.163 26.523 1.00 60.19 92 GLY A N 1
ATOM 695 C CA . GLY A 1 92 ? -4.440 -46.434 25.949 1.00 60.19 92 GLY A CA 1
ATOM 696 C C . GLY A 1 92 ? -3.957 -45.386 24.939 1.00 60.19 92 GLY A C 1
ATOM 697 O O . GLY A 1 92 ? -3.042 -45.669 24.167 1.00 60.19 92 GLY A O 1
ATOM 698 N N . TYR A 1 93 ? -4.550 -44.189 24.927 1.00 48.88 93 TYR A N 1
ATOM 699 C CA . TYR A 1 93 ? -4.056 -43.068 24.132 1.00 48.88 93 TYR A CA 1
ATOM 700 C C . TYR A 1 93 ? -2.970 -42.332 24.922 1.00 48.88 93 TYR A C 1
ATOM 702 O O . TYR A 1 93 ? -3.255 -41.579 25.853 1.00 48.88 93 TYR A O 1
ATOM 710 N N . GLU A 1 94 ? -1.705 -42.531 24.548 1.00 49.53 94 GLU A N 1
ATOM 711 C CA . GLU A 1 94 ? -0.634 -41.647 25.006 1.00 49.53 94 GLU A CA 1
ATOM 712 C C . GLU A 1 94 ? -0.906 -40.233 24.477 1.00 49.53 94 GLU A C 1
ATOM 714 O O . GLU A 1 94 ? -1.012 -40.003 23.269 1.00 49.53 94 GLU A O 1
ATOM 719 N N . SER A 1 95 ? -1.049 -39.273 25.391 1.00 48.31 95 SER A N 1
ATOM 720 C CA . SER A 1 95 ? -1.164 -37.865 25.020 1.00 48.31 95 SER A CA 1
ATOM 721 C C . SER A 1 95 ? 0.108 -37.432 24.276 1.00 48.31 95 SER A C 1
ATOM 723 O O . SER A 1 95 ? 1.205 -37.662 24.793 1.00 48.31 95 SER A O 1
ATOM 725 N N . PRO A 1 96 ? 0.016 -36.784 23.097 1.00 44.72 96 PRO A N 1
ATOM 726 C CA . PRO A 1 96 ? 1.193 -36.210 22.461 1.00 44.72 96 PRO A CA 1
ATOM 727 C C . PRO A 1 96 ? 1.808 -35.156 23.396 1.00 44.72 96 PRO A C 1
ATOM 729 O O . PRO A 1 96 ? 1.067 -34.448 24.088 1.00 44.72 96 PRO A O 1
ATOM 732 N N . PRO A 1 97 ? 3.147 -35.039 23.441 1.00 36.44 97 PRO A N 1
ATOM 733 C CA . PRO A 1 97 ? 3.815 -34.167 24.392 1.00 36.44 97 PRO A CA 1
ATOM 734 C C . PRO A 1 97 ? 3.331 -32.728 24.218 1.00 36.44 97 PRO A C 1
ATOM 736 O O . PRO A 1 97 ? 3.322 -32.172 23.117 1.00 36.44 97 PRO A O 1
ATOM 739 N N . SER A 1 98 ? 2.914 -32.131 25.332 1.00 38.97 98 SER A N 1
ATOM 740 C CA . SER A 1 98 ? 2.557 -30.724 25.426 1.00 38.97 98 SER A CA 1
ATOM 741 C C . SER A 1 98 ? 3.705 -29.870 24.898 1.00 38.97 98 SER A C 1
ATOM 743 O O . SER A 1 98 ? 4.824 -29.945 25.403 1.00 38.97 98 SER A O 1
ATOM 745 N N . PHE A 1 99 ? 3.417 -29.055 23.885 1.00 34.50 99 PHE A N 1
ATOM 746 C CA . PHE A 1 99 ? 4.351 -28.083 23.331 1.00 34.50 99 PHE A CA 1
ATOM 747 C C . PHE A 1 99 ? 4.612 -26.997 24.389 1.00 34.50 99 PHE A C 1
ATOM 749 O O . PHE A 1 99 ? 3.901 -25.993 24.465 1.00 34.50 99 PHE A O 1
ATOM 756 N N . GLU A 1 100 ? 5.596 -27.215 25.260 1.00 34.94 100 GLU A N 1
ATOM 757 C CA . GLU A 1 100 ? 6.150 -26.151 26.090 1.00 34.94 100 GLU A CA 1
ATOM 758 C C . GLU A 1 100 ? 6.848 -25.148 25.170 1.00 34.94 100 GLU A C 1
ATOM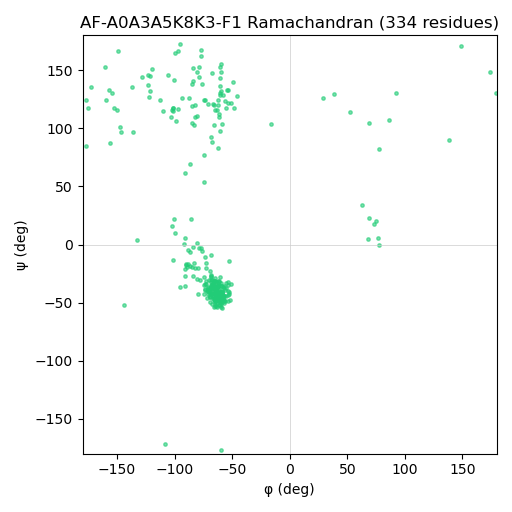 760 O O . GLU A 1 100 ? 7.772 -25.478 24.425 1.00 34.94 100 GLU A O 1
ATOM 765 N N . GLN A 1 101 ? 6.386 -23.898 25.200 1.00 32.59 101 GLN A N 1
ATOM 766 C CA . GLN A 1 101 ? 7.113 -22.801 24.576 1.00 32.59 101 GLN A CA 1
ATOM 767 C C . GLN A 1 101 ? 8.493 -22.691 25.240 1.00 32.59 101 GLN A C 1
ATOM 769 O O . GLN A 1 101 ? 8.555 -22.593 26.469 1.00 32.59 101 GLN A O 1
ATOM 774 N N . PRO A 1 102 ? 9.601 -22.654 24.479 1.00 31.89 102 PRO A N 1
ATOM 775 C CA . PRO A 1 102 ? 10.910 -22.493 25.082 1.00 31.89 102 PRO A CA 1
ATOM 776 C C . PRO A 1 102 ? 10.996 -21.116 25.742 1.00 31.89 102 PRO A C 1
ATOM 778 O O . PRO A 1 102 ? 10.946 -20.078 25.074 1.00 31.89 102 PRO A O 1
ATOM 781 N N . GLN A 1 103 ? 11.148 -21.104 27.068 1.00 36.47 103 GLN A N 1
ATOM 782 C CA . GLN A 1 103 ? 11.587 -19.919 27.789 1.00 36.47 103 GLN A CA 1
ATOM 783 C C . GLN A 1 103 ? 12.978 -19.553 27.277 1.00 36.47 103 GLN A C 1
ATOM 785 O O . GLN A 1 103 ? 13.964 -20.257 27.496 1.00 36.47 103 GLN A O 1
ATOM 790 N N . ARG A 1 104 ? 13.048 -18.439 26.551 1.00 34.19 104 ARG A N 1
ATOM 791 C CA . ARG A 1 104 ? 14.293 -17.860 26.060 1.00 34.19 104 ARG A CA 1
ATOM 792 C C . ARG A 1 104 ? 15.073 -17.330 27.264 1.00 34.19 104 ARG A C 1
ATOM 794 O O . ARG A 1 104 ? 14.860 -16.201 27.698 1.00 34.19 104 ARG A O 1
ATOM 801 N N . ALA A 1 105 ? 15.949 -18.158 27.825 1.00 34.34 105 ALA A N 1
ATOM 802 C CA . ALA A 1 105 ? 16.941 -17.711 28.788 1.00 34.34 105 ALA A CA 1
ATOM 803 C C . ALA A 1 105 ? 17.856 -16.688 28.096 1.00 34.34 105 ALA A C 1
ATOM 805 O O . ALA A 1 105 ? 18.590 -17.019 27.165 1.00 34.34 105 ALA A O 1
ATOM 806 N N . MET A 1 106 ? 17.779 -15.426 28.523 1.00 35.44 106 MET A N 1
ATOM 807 C CA . MET A 1 106 ? 18.817 -14.439 28.244 1.00 35.44 106 MET A CA 1
ATOM 808 C C . MET A 1 106 ? 20.081 -14.882 28.980 1.00 35.44 106 MET A C 1
ATOM 810 O O . MET A 1 106 ? 20.186 -14.709 30.191 1.00 35.44 106 MET A O 1
ATOM 814 N N . THR A 1 107 ? 21.038 -15.456 28.256 1.00 38.31 107 THR A N 1
ATOM 815 C CA . THR A 1 107 ? 22.418 -15.552 28.730 1.00 38.31 107 THR A CA 1
ATOM 816 C C . THR A 1 107 ? 23.226 -14.410 28.128 1.00 38.31 107 THR A C 1
ATOM 818 O O . THR A 1 107 ? 23.367 -14.289 26.912 1.00 38.31 107 THR A O 1
ATOM 821 N N . ASP A 1 108 ? 23.699 -13.572 29.039 1.00 33.22 108 ASP A N 1
ATOM 822 C CA . ASP A 1 108 ? 24.634 -12.457 28.921 1.00 33.22 108 ASP A CA 1
ATOM 823 C C . ASP A 1 108 ? 25.883 -12.811 28.073 1.00 33.22 108 ASP A C 1
ATOM 825 O O . ASP A 1 108 ? 26.523 -13.833 28.345 1.00 33.22 108 ASP A O 1
ATOM 829 N N . PRO A 1 109 ? 26.273 -12.031 27.043 1.00 33.22 109 PRO A N 1
ATOM 830 C CA . PRO A 1 109 ? 27.403 -12.367 26.185 1.00 33.22 109 PRO A CA 1
ATOM 831 C C . PRO A 1 109 ? 28.704 -11.762 26.719 1.00 33.22 109 PRO A C 1
ATOM 833 O O . PRO A 1 109 ? 29.360 -10.981 26.040 1.00 33.22 109 PRO A O 1
ATOM 836 N N . LEU A 1 110 ? 29.116 -12.142 27.925 1.00 36.03 110 LEU A N 1
ATOM 837 C CA . LEU A 1 110 ? 30.482 -11.941 28.400 1.00 36.03 110 LEU A CA 1
ATOM 838 C C . LEU A 1 110 ? 30.834 -13.093 29.335 1.00 36.03 110 LEU A C 1
ATOM 840 O O . LEU A 1 110 ? 30.439 -13.075 30.494 1.00 36.03 110 LEU A O 1
ATOM 844 N N . ASN A 1 111 ? 31.584 -14.066 28.803 1.00 34.66 111 ASN A N 1
ATOM 845 C CA . ASN A 1 111 ? 32.554 -14.937 29.487 1.00 34.66 111 ASN A CA 1
ATOM 846 C C . ASN A 1 111 ? 32.453 -16.397 29.016 1.00 34.66 111 ASN A C 1
ATOM 848 O O . ASN A 1 111 ? 31.764 -17.212 29.618 1.00 34.66 111 ASN A O 1
ATOM 852 N N . SER A 1 112 ? 33.216 -16.754 27.982 1.00 32.53 112 SER A N 1
ATOM 853 C CA . SER A 1 112 ? 33.868 -18.066 27.973 1.00 32.53 112 SER A CA 1
ATOM 854 C C . SER A 1 112 ? 35.083 -18.033 27.058 1.00 32.53 112 SER A C 1
ATOM 856 O O . SER A 1 112 ? 35.032 -18.306 25.862 1.00 32.53 112 SER A O 1
ATOM 858 N N . ASN A 1 113 ? 36.197 -17.632 27.656 1.00 34.69 113 ASN A N 1
ATOM 859 C CA . ASN A 1 113 ? 37.523 -17.911 27.151 1.00 34.69 113 ASN A CA 1
ATOM 860 C C . ASN A 1 113 ? 38.025 -19.118 27.947 1.00 34.69 113 ASN A C 1
ATOM 862 O O . ASN A 1 113 ? 38.313 -18.963 29.134 1.00 34.69 113 ASN A O 1
ATOM 866 N N . ARG A 1 114 ? 38.081 -20.303 27.326 1.00 34.75 114 ARG A N 1
ATOM 867 C CA . ARG A 1 114 ? 39.044 -21.371 27.645 1.00 34.75 114 ARG A CA 1
ATOM 868 C C . ARG A 1 114 ? 38.884 -22.569 26.707 1.00 34.75 114 ARG A C 1
ATOM 870 O O . ARG A 1 114 ? 37.853 -23.226 26.677 1.00 34.75 114 ARG A O 1
ATOM 877 N N . ASN A 1 115 ? 40.015 -22.886 26.083 1.00 31.86 115 ASN A N 1
ATOM 878 C CA . ASN A 1 115 ? 40.465 -24.218 25.688 1.00 31.86 115 ASN A CA 1
ATOM 879 C C . ASN A 1 115 ? 39.843 -24.856 24.445 1.00 31.86 115 ASN A C 1
ATOM 881 O O . ASN A 1 115 ? 39.087 -25.810 24.556 1.00 31.86 115 ASN A O 1
ATOM 885 N N . LEU A 1 116 ? 40.367 -24.475 23.278 1.00 31.12 116 LEU A N 1
ATOM 886 C CA . LEU A 1 116 ? 40.767 -25.453 22.262 1.00 31.12 116 LEU A CA 1
ATOM 887 C C . LEU A 1 116 ? 42.134 -25.049 21.690 1.00 31.12 116 LEU A C 1
ATOM 889 O O . LEU A 1 116 ? 42.247 -24.189 20.823 1.00 31.12 116 LEU A O 1
ATOM 893 N N . SER A 1 117 ? 43.186 -25.665 22.229 1.00 28.70 117 SER A N 1
ATOM 894 C CA . SER A 1 117 ? 44.496 -25.765 21.587 1.00 28.70 117 SER A CA 1
ATOM 895 C C . SER A 1 117 ? 44.597 -27.163 20.994 1.00 28.70 117 SER A C 1
ATOM 897 O O . SER A 1 117 ? 44.549 -28.141 21.736 1.00 28.70 117 SER A O 1
ATOM 899 N N . SER A 1 118 ? 44.720 -27.273 19.673 1.00 30.67 118 SER A N 1
ATOM 900 C CA . SER A 1 118 ? 45.834 -28.000 19.053 1.00 30.67 118 SER A CA 1
ATOM 901 C C . SER A 1 118 ? 45.736 -28.012 17.522 1.00 30.67 118 SER A C 1
ATOM 903 O O . SER A 1 118 ? 44.725 -28.382 16.941 1.00 30.67 118 SER A O 1
ATOM 905 N N . ALA A 1 119 ? 46.874 -27.642 16.926 1.00 29.97 119 ALA A N 1
ATOM 906 C CA . ALA A 1 119 ? 47.418 -28.074 15.638 1.00 29.97 119 ALA A CA 1
ATOM 907 C C . ALA A 1 119 ? 46.718 -27.654 14.328 1.00 29.97 119 ALA A C 1
ATOM 909 O O . ALA A 1 119 ? 45.777 -28.294 13.883 1.00 29.97 119 ALA A O 1
ATOM 910 N N . LEU A 1 120 ? 47.321 -26.679 13.624 1.00 30.58 120 LEU A N 1
ATOM 911 C CA . LEU A 1 120 ? 47.977 -26.889 12.311 1.00 30.58 120 LEU A CA 1
ATOM 912 C C . LEU A 1 120 ? 48.654 -25.593 11.793 1.00 30.58 120 LEU A C 1
ATOM 914 O O . LEU A 1 120 ? 48.091 -24.780 11.077 1.00 30.58 120 LEU A O 1
ATOM 918 N N . THR A 1 121 ? 49.884 -25.398 12.264 1.00 31.56 121 THR A N 1
ATOM 919 C CA . THR A 1 121 ? 51.138 -25.099 11.543 1.00 31.56 121 THR A CA 1
ATOM 920 C C . THR A 1 121 ? 51.158 -24.328 10.195 1.00 31.56 121 THR A C 1
ATOM 922 O O . THR A 1 121 ? 50.721 -24.837 9.172 1.00 31.56 121 THR A O 1
ATOM 925 N N . ARG A 1 122 ? 51.971 -23.245 10.211 1.00 31.23 122 ARG A N 1
ATOM 926 C CA . ARG A 1 122 ? 52.874 -22.656 9.173 1.00 31.23 122 ARG A CA 1
ATOM 927 C C . ARG A 1 122 ? 52.342 -21.652 8.126 1.00 31.23 122 ARG A C 1
ATOM 929 O O . ARG A 1 122 ? 51.871 -22.044 7.071 1.00 31.23 122 ARG A O 1
ATOM 936 N N . ALA A 1 123 ? 52.730 -20.381 8.310 1.00 31.31 123 ALA A N 1
ATOM 937 C CA . ALA A 1 123 ? 53.527 -19.583 7.355 1.00 31.31 123 ALA A CA 1
ATOM 938 C C . ALA A 1 123 ? 54.195 -18.381 8.078 1.00 31.31 123 ALA A C 1
ATOM 940 O O . ALA A 1 123 ? 53.741 -17.973 9.141 1.00 31.31 123 ALA A O 1
ATOM 941 N N . ARG A 1 124 ? 55.335 -17.905 7.559 1.00 35.50 124 ARG A N 1
ATOM 942 C CA . ARG A 1 124 ? 56.380 -17.069 8.204 1.00 35.50 124 ARG A CA 1
ATOM 943 C C . ARG A 1 124 ? 56.237 -15.538 7.959 1.00 35.50 124 ARG A C 1
ATOM 945 O O . ARG A 1 124 ? 55.377 -15.157 7.174 1.00 35.50 124 ARG A O 1
ATOM 952 N N . PRO A 1 125 ? 57.051 -14.681 8.631 1.00 39.31 125 PRO A N 1
ATOM 953 C CA . PRO A 1 125 ? 56.795 -13.251 8.855 1.00 39.31 125 PRO A CA 1
ATOM 954 C C . PRO A 1 125 ? 57.500 -12.320 7.850 1.00 39.31 125 PRO A C 1
ATOM 956 O O . PRO A 1 125 ? 58.443 -12.737 7.181 1.00 39.31 125 PRO A O 1
ATOM 959 N N . PHE A 1 126 ? 57.089 -11.048 7.816 1.00 31.14 126 PHE A N 1
ATOM 960 C CA . PHE A 1 126 ? 57.883 -9.945 7.265 1.00 31.14 126 PHE A CA 1
ATOM 961 C C . PHE A 1 126 ? 58.085 -8.846 8.311 1.00 31.14 126 PHE A C 1
ATOM 963 O O . PHE A 1 126 ? 57.179 -8.515 9.077 1.00 31.14 126 PHE A O 1
ATOM 970 N N . ASP A 1 127 ? 59.322 -8.361 8.335 1.00 33.59 127 ASP A N 1
ATOM 971 C CA . ASP A 1 127 ? 59.953 -7.550 9.364 1.00 33.59 127 ASP A CA 1
ATOM 972 C C . ASP A 1 127 ? 59.563 -6.065 9.387 1.00 33.59 127 ASP A C 1
ATOM 974 O O . ASP A 1 127 ? 59.075 -5.463 8.433 1.00 33.59 127 ASP A O 1
ATOM 978 N N . LEU A 1 128 ? 59.868 -5.514 10.556 1.00 33.38 128 LEU A N 1
ATOM 979 C CA . LEU A 1 128 ? 59.725 -4.168 11.087 1.00 33.38 128 LEU A CA 1
ATOM 980 C C . LEU A 1 128 ? 60.909 -3.261 10.691 1.00 33.38 128 LEU A C 1
ATOM 982 O O . LEU A 1 128 ? 62.044 -3.673 10.895 1.00 33.38 128 LEU A O 1
ATOM 986 N N . VAL A 1 129 ? 60.671 -2.000 10.306 1.00 33.56 129 VAL A N 1
ATOM 987 C CA . VAL A 1 129 ? 61.546 -0.819 10.553 1.00 33.56 129 VAL A CA 1
ATOM 988 C C . VAL A 1 129 ? 60.629 0.417 10.461 1.00 33.56 129 VAL A C 1
ATOM 990 O O . VAL A 1 129 ? 59.849 0.498 9.524 1.00 33.56 129 VAL A O 1
ATOM 993 N N . GLY A 1 130 ? 60.589 1.426 11.334 1.00 29.16 130 GLY A N 1
ATOM 994 C CA . GLY A 1 130 ? 61.439 1.883 12.434 1.00 29.16 130 GLY A CA 1
ATOM 995 C C . GLY A 1 130 ? 61.327 3.424 12.531 1.00 29.16 130 GLY A C 1
ATOM 996 O O . GLY A 1 130 ? 60.831 4.049 11.599 1.00 29.16 130 GLY A O 1
ATOM 997 N N . ILE A 1 131 ? 61.881 4.011 13.607 1.00 31.86 131 ILE A N 1
ATOM 998 C CA . ILE A 1 131 ? 62.134 5.458 13.867 1.00 31.86 131 ILE A CA 1
ATOM 999 C C . ILE A 1 131 ? 61.019 6.217 14.628 1.00 31.86 131 ILE A C 1
ATOM 1001 O O . ILE A 1 131 ? 59.882 6.249 14.187 1.00 31.86 131 ILE A O 1
ATOM 1005 N N . VAL A 1 132 ? 61.245 6.995 15.699 1.00 32.16 132 VAL A N 1
ATOM 1006 C CA . VAL A 1 132 ? 62.158 7.014 16.868 1.00 32.16 132 VAL A CA 1
ATOM 1007 C C . VAL A 1 132 ? 61.663 8.164 17.772 1.00 32.16 132 VAL A C 1
ATOM 1009 O O . VAL A 1 132 ? 61.363 9.248 17.293 1.00 32.16 132 VAL A O 1
ATOM 1012 N N . SER A 1 133 ? 61.595 7.884 19.078 1.00 30.75 133 SER A N 1
ATOM 1013 C CA . SER A 1 133 ? 61.900 8.728 20.253 1.00 30.75 133 SER A CA 1
ATOM 1014 C C . SER A 1 133 ? 61.544 10.229 20.293 1.00 30.75 133 SER A C 1
ATOM 1016 O O . SER A 1 133 ? 62.076 11.029 19.530 1.00 30.75 133 SER A O 1
ATOM 1018 N N . SER A 1 134 ? 60.870 10.655 21.374 1.00 33.06 134 SER A N 1
ATOM 1019 C CA . SER A 1 134 ? 61.530 11.432 22.451 1.00 33.06 134 SER A CA 1
ATOM 1020 C C . SER A 1 134 ? 60.604 11.719 23.643 1.00 33.06 134 SER A C 1
ATOM 1022 O O . SER A 1 134 ? 59.621 12.447 23.544 1.00 33.06 134 SER A O 1
ATOM 1024 N N . ARG A 1 135 ? 60.975 11.187 24.817 1.00 36.50 135 ARG A N 1
ATOM 1025 C CA . ARG A 1 135 ? 60.500 11.619 26.144 1.00 36.50 135 ARG A CA 1
ATOM 1026 C C . ARG A 1 135 ? 61.329 12.815 26.620 1.00 36.50 135 ARG A C 1
ATOM 1028 O O . ARG A 1 135 ? 62.555 12.762 26.559 1.00 36.50 135 ARG A O 1
ATOM 1035 N N . ARG A 1 136 ? 60.691 13.799 27.261 1.00 37.81 136 ARG A N 1
ATOM 1036 C CA . ARG A 1 136 ? 61.340 14.658 28.269 1.00 37.81 136 ARG A CA 1
ATOM 1037 C C . ARG A 1 136 ? 60.590 14.573 29.599 1.00 37.81 136 ARG A C 1
ATOM 1039 O O . ARG A 1 136 ? 59.381 14.754 29.658 1.00 37.81 136 ARG A O 1
ATOM 1046 N N . ARG A 1 137 ? 61.351 14.266 30.655 1.00 35.69 137 ARG A N 1
ATOM 1047 C CA . ARG A 1 137 ? 61.004 14.408 32.077 1.00 35.69 137 ARG A CA 1
ATOM 1048 C C . ARG A 1 137 ? 61.218 15.862 32.505 1.00 35.69 137 ARG A C 1
ATOM 1050 O O . ARG A 1 137 ? 62.216 16.452 32.105 1.00 35.69 137 ARG A O 1
ATOM 1057 N N . ALA A 1 138 ? 60.413 16.343 33.448 1.00 34.94 138 ALA A N 1
ATOM 1058 C CA . ALA A 1 138 ? 60.851 17.331 34.432 1.00 34.94 138 ALA A CA 1
ATOM 1059 C C . ALA A 1 138 ? 60.309 16.950 35.821 1.00 34.94 138 ALA A C 1
ATOM 1061 O O . ALA A 1 138 ? 59.176 16.497 35.959 1.00 34.94 138 ALA A O 1
ATOM 1062 N N . LYS A 1 139 ? 61.197 17.056 36.813 1.00 36.12 139 LYS A N 1
ATOM 1063 C CA . LYS A 1 139 ? 61.039 16.730 38.237 1.00 36.12 139 LYS A CA 1
ATOM 1064 C C . LYS A 1 139 ? 60.402 17.905 38.992 1.00 36.12 139 LYS A C 1
ATOM 1066 O O . LYS A 1 139 ? 60.743 19.041 38.689 1.00 36.12 139 LYS A O 1
ATOM 1071 N N . ALA A 1 140 ? 59.677 17.626 40.073 1.00 34.88 140 ALA A N 1
ATOM 1072 C CA . ALA A 1 140 ? 59.715 18.439 41.293 1.00 34.88 140 ALA A CA 1
ATOM 1073 C C . ALA A 1 140 ? 59.323 17.560 42.491 1.00 34.88 140 ALA A C 1
ATOM 1075 O O . ALA A 1 140 ? 58.364 16.795 42.414 1.00 34.88 140 ALA A O 1
ATOM 1076 N N . GLY A 1 141 ? 60.137 17.601 43.544 1.00 31.44 141 GLY A N 1
ATOM 1077 C CA . GLY A 1 141 ? 59.998 16.782 44.742 1.00 31.44 141 GLY A CA 1
ATOM 1078 C C . GLY A 1 141 ? 59.345 17.511 45.918 1.00 31.44 141 GLY A C 1
ATOM 1079 O O . GLY A 1 141 ? 59.282 18.732 45.943 1.00 31.44 141 GLY A O 1
ATOM 1080 N N . PHE A 1 142 ? 58.929 16.682 46.880 1.00 31.84 142 PHE A N 1
ATOM 1081 C CA . PHE A 1 142 ? 59.011 16.847 48.339 1.00 31.84 142 PHE A CA 1
ATOM 1082 C C . PHE A 1 142 ? 58.468 18.132 48.999 1.00 31.84 142 PHE A C 1
ATOM 1084 O O . PHE A 1 142 ? 59.095 19.182 48.947 1.00 31.84 142 PHE A O 1
ATOM 1091 N N . SER A 1 143 ? 57.408 18.007 49.806 1.00 29.75 143 SER A N 1
ATOM 1092 C CA . SER A 1 143 ? 57.525 17.900 51.277 1.00 29.75 143 SER A CA 1
ATOM 1093 C C . SER A 1 143 ? 56.144 17.915 51.949 1.00 29.75 143 SER A C 1
ATOM 1095 O O . SER A 1 143 ? 55.195 18.529 51.468 1.00 29.75 143 SER A O 1
ATOM 1097 N N . PHE A 1 144 ? 56.054 17.206 53.070 1.00 37.03 144 PHE A N 1
ATOM 1098 C CA . PHE A 1 144 ? 54.883 17.008 53.915 1.00 37.03 144 PHE A CA 1
ATOM 1099 C C . PHE A 1 144 ? 54.875 18.052 55.041 1.00 37.03 144 PHE A C 1
ATOM 1101 O O . PHE A 1 144 ? 55.835 18.135 55.802 1.00 37.03 144 PHE A O 1
ATOM 1108 N N . ALA A 1 145 ? 53.785 18.806 55.188 1.00 34.25 145 ALA A N 1
ATOM 1109 C CA . ALA A 1 145 ? 53.454 19.523 56.419 1.00 34.25 145 ALA A CA 1
ATOM 1110 C C . ALA A 1 145 ? 51.932 19.682 56.507 1.00 34.25 145 ALA A C 1
ATOM 1112 O O . ALA A 1 145 ? 51.299 20.276 55.635 1.00 34.25 145 ALA A O 1
ATOM 1113 N N . GLY A 1 146 ? 51.335 19.091 57.540 1.00 37.81 146 GLY A N 1
ATOM 1114 C CA . GLY A 1 146 ? 49.912 19.219 57.817 1.00 37.81 146 GLY A CA 1
ATOM 1115 C C . GLY A 1 146 ? 49.586 20.544 58.497 1.00 37.81 146 GLY A C 1
ATOM 1116 O O . GLY A 1 146 ? 50.331 20.982 59.358 1.00 37.81 146 GLY A O 1
ATOM 1117 N N . HIS A 1 147 ? 48.431 21.116 58.160 1.00 39.00 147 HIS A N 1
ATOM 1118 C CA . HIS A 1 147 ? 47.545 21.822 59.088 1.00 39.00 147 HIS A CA 1
ATOM 1119 C C . HIS A 1 147 ? 46.142 21.885 58.466 1.00 39.00 147 HIS A C 1
ATOM 1121 O O . HIS A 1 147 ? 45.959 22.319 57.332 1.00 39.00 147 HIS A O 1
ATOM 1127 N N . ARG A 1 148 ? 45.141 21.388 59.202 1.00 47.75 148 ARG A N 1
ATOM 1128 C CA . ARG A 1 148 ? 43.725 21.411 58.807 1.00 47.75 148 ARG A CA 1
ATOM 1129 C C . ARG A 1 148 ? 43.192 22.837 58.965 1.00 47.75 148 ARG A C 1
ATOM 1131 O O . ARG A 1 148 ? 43.256 23.374 60.065 1.00 47.75 148 ARG A O 1
ATOM 1138 N N . ASN A 1 149 ? 42.628 23.419 57.905 1.00 42.91 149 ASN A N 1
ATOM 1139 C CA . ASN A 1 149 ? 41.907 24.692 57.975 1.00 42.91 149 ASN A CA 1
ATOM 1140 C C . ASN A 1 149 ? 40.401 24.452 57.754 1.00 42.91 149 ASN A C 1
ATOM 1142 O O . ASN A 1 149 ? 39.974 23.998 56.694 1.00 42.91 149 ASN A O 1
ATOM 1146 N N . LEU A 1 150 ? 39.602 24.725 58.790 1.00 50.00 150 LEU A N 1
ATOM 1147 C CA . LEU A 1 150 ? 38.163 24.436 58.902 1.00 50.00 150 LEU A CA 1
ATOM 1148 C C . LEU A 1 150 ? 37.251 25.522 58.288 1.00 50.00 150 LEU A C 1
ATOM 1150 O O . LEU A 1 150 ? 36.072 25.606 58.621 1.00 50.00 150 LEU A O 1
ATOM 1154 N N . SER A 1 151 ? 37.759 26.343 57.368 1.00 48.19 151 SER A N 1
ATOM 1155 C CA . SER A 1 151 ? 36.995 27.428 56.722 1.00 48.19 151 SER A CA 1
ATOM 1156 C C . SER A 1 151 ? 36.484 27.101 55.307 1.00 48.19 151 SER A C 1
ATOM 1158 O O . SER A 1 151 ? 35.572 27.766 54.826 1.00 48.19 151 SER A O 1
ATOM 1160 N N . SER A 1 152 ? 36.961 26.026 54.665 1.00 49.47 152 SER A N 1
ATOM 1161 C CA . SER A 1 152 ? 36.597 25.683 53.272 1.00 49.47 152 SER A CA 1
ATOM 1162 C C . SER A 1 152 ? 35.310 24.834 53.128 1.00 49.47 152 SER A C 1
ATOM 1164 O O . SER A 1 152 ? 34.793 24.640 52.031 1.00 49.47 152 SER A O 1
ATOM 1166 N N . ILE A 1 153 ? 34.711 24.367 54.233 1.00 50.25 153 ILE A N 1
ATOM 1167 C CA . ILE A 1 153 ? 33.524 23.481 54.195 1.00 50.25 153 ILE A CA 1
ATOM 1168 C C . ILE A 1 153 ? 32.202 24.262 54.001 1.00 50.25 153 ILE A C 1
ATOM 1170 O O . ILE A 1 153 ? 31.207 23.709 53.528 1.00 50.25 153 ILE A O 1
ATOM 1174 N N . ARG A 1 154 ? 32.170 25.572 54.294 1.00 49.34 154 ARG A N 1
ATOM 1175 C CA . ARG A 1 154 ? 30.948 26.395 54.145 1.00 49.34 154 ARG A CA 1
ATOM 1176 C C . ARG A 1 154 ? 30.697 26.913 52.726 1.00 49.34 154 ARG A C 1
ATOM 1178 O O . ARG A 1 154 ? 29.564 27.280 52.424 1.00 49.34 154 ARG A O 1
ATOM 1185 N N . GLU A 1 155 ? 31.695 26.885 51.846 1.00 47.25 155 GLU A N 1
ATOM 1186 C CA . GLU A 1 155 ? 31.557 27.335 50.452 1.00 47.25 155 GLU A CA 1
ATOM 1187 C C . GLU A 1 155 ? 31.153 26.196 49.497 1.00 47.25 155 GLU A C 1
ATOM 1189 O O . GLU A 1 155 ? 30.397 26.415 48.554 1.00 47.25 155 GLU A O 1
ATOM 1194 N N . LEU A 1 156 ? 31.498 24.947 49.835 1.00 46.97 156 LEU A N 1
ATOM 1195 C CA . LEU A 1 156 ? 31.023 23.737 49.142 1.00 46.97 156 LEU A CA 1
ATOM 1196 C C . LEU A 1 156 ? 29.547 23.398 49.434 1.00 46.97 156 LEU A C 1
ATOM 1198 O O . LEU A 1 156 ? 28.925 22.632 48.703 1.00 46.97 156 LEU A O 1
ATOM 1202 N N . SER A 1 157 ? 28.960 23.982 50.483 1.00 48.84 157 SER A N 1
ATOM 1203 C CA . SER A 1 157 ? 27.557 23.730 50.855 1.00 48.84 157 SER A CA 1
ATOM 1204 C C . SER A 1 157 ? 26.549 24.631 50.126 1.00 48.84 157 SER A C 1
ATOM 1206 O O . SER A 1 157 ? 25.369 24.295 50.063 1.00 48.84 157 SER A O 1
ATOM 1208 N N . ARG A 1 158 ? 26.979 25.762 49.542 1.00 48.41 158 ARG A N 1
ATOM 1209 C CA . ARG A 1 158 ? 26.080 26.684 48.811 1.00 48.41 158 ARG A CA 1
ATOM 1210 C C . ARG A 1 158 ? 25.960 26.374 47.317 1.00 48.41 158 ARG A C 1
ATOM 1212 O O . ARG A 1 158 ? 24.952 26.726 46.712 1.00 48.41 158 ARG A O 1
ATOM 1219 N N . THR A 1 159 ? 26.919 25.659 46.731 1.00 45.06 159 THR A N 1
ATOM 1220 C CA . THR A 1 159 ? 26.861 25.189 45.334 1.00 45.06 159 THR A CA 1
ATOM 1221 C C . THR A 1 159 ? 25.956 23.962 45.164 1.00 45.06 159 THR A C 1
ATOM 1223 O O . THR A 1 159 ? 25.272 23.839 44.150 1.00 45.06 159 THR A O 1
ATOM 1226 N N . SER A 1 160 ? 25.838 23.113 46.191 1.00 46.75 160 SER A N 1
ATOM 1227 C CA . SER A 1 160 ? 24.963 21.926 46.177 1.00 46.75 160 SER A CA 1
ATOM 1228 C C . SER A 1 160 ? 23.460 22.274 46.181 1.00 46.75 160 SER A C 1
ATOM 1230 O O . SER A 1 160 ? 22.659 21.642 45.489 1.00 46.75 160 SER A O 1
ATOM 1232 N N . ALA A 1 161 ? 23.067 23.358 46.862 1.00 46.53 161 ALA A N 1
ATOM 1233 C CA . ALA A 1 161 ? 21.668 23.797 46.929 1.00 46.53 161 ALA A CA 1
ATOM 1234 C C . ALA A 1 161 ? 21.119 24.329 45.586 1.00 46.53 161 ALA A C 1
ATOM 1236 O O . ALA A 1 161 ? 19.920 24.223 45.325 1.00 46.53 161 ALA A O 1
ATOM 1237 N N . ASN A 1 162 ? 21.985 24.846 44.704 1.00 48.78 162 ASN A N 1
ATOM 1238 C CA . ASN A 1 162 ? 21.598 25.287 43.357 1.00 48.78 162 ASN A CA 1
ATOM 1239 C C . ASN A 1 162 ? 21.680 24.163 42.307 1.00 48.78 162 ASN A C 1
ATOM 1241 O O . ASN A 1 162 ? 21.016 24.240 41.273 1.00 48.78 162 ASN A O 1
ATOM 1245 N N . GLN A 1 163 ? 22.423 23.087 42.588 1.00 46.84 163 GLN A N 1
ATOM 1246 C CA . GLN A 1 163 ? 22.417 21.863 41.781 1.00 46.84 163 GLN A CA 1
ATOM 1247 C C . GLN A 1 163 ? 21.128 21.049 42.017 1.00 46.84 163 GLN A C 1
ATOM 1249 O O . GLN A 1 163 ? 20.565 20.495 41.074 1.00 46.84 163 GLN A O 1
ATOM 1254 N N . GLY A 1 164 ? 20.598 21.048 43.248 1.00 38.31 164 GLY A N 1
ATOM 1255 C CA . GLY A 1 164 ? 19.358 20.345 43.608 1.00 38.31 164 GLY A CA 1
ATOM 1256 C C . GLY A 1 164 ? 18.082 20.927 42.983 1.00 38.31 164 GLY A C 1
ATOM 1257 O O . GLY A 1 164 ? 17.146 20.186 42.694 1.00 38.31 164 GLY A O 1
ATOM 1258 N N . LYS A 1 165 ? 18.051 22.234 42.684 1.00 45.47 165 LYS A N 1
ATOM 1259 C CA . LYS A 1 165 ? 16.896 22.890 42.036 1.00 45.47 165 LYS A CA 1
ATOM 1260 C C . LYS A 1 165 ? 16.832 22.666 40.519 1.00 45.47 165 LYS A C 1
ATOM 1262 O O . LYS A 1 165 ? 15.758 22.783 39.937 1.00 45.47 165 LYS A O 1
ATOM 1267 N N . LYS A 1 166 ? 17.952 22.297 39.882 1.00 41.12 166 LYS A N 1
ATOM 1268 C CA . LYS A 1 166 ? 18.030 21.984 38.440 1.00 41.12 166 LYS A CA 1
ATOM 1269 C C . LYS A 1 166 ? 17.772 20.501 38.129 1.00 41.12 166 LYS A C 1
ATOM 1271 O O . LYS A 1 166 ? 17.449 20.170 36.995 1.00 41.12 166 LYS A O 1
ATOM 1276 N N . ILE A 1 167 ? 17.851 19.627 39.138 1.00 48.47 167 ILE A N 1
ATOM 1277 C CA . ILE A 1 167 ? 17.558 18.181 39.034 1.00 48.47 167 ILE A CA 1
ATOM 1278 C C . ILE A 1 167 ? 16.065 17.868 39.289 1.00 48.47 167 ILE A C 1
ATOM 1280 O O . ILE A 1 167 ? 15.614 16.752 39.063 1.00 48.47 167 ILE A O 1
ATOM 1284 N N . MET A 1 168 ? 15.255 18.871 39.653 1.00 44.03 168 MET A N 1
ATOM 1285 C CA . MET A 1 168 ? 13.786 18.774 39.709 1.00 44.03 168 MET A CA 1
ATOM 1286 C C . MET A 1 168 ? 13.074 19.395 38.496 1.00 44.03 168 MET A C 1
ATOM 1288 O O . MET A 1 168 ? 11.877 19.677 38.546 1.00 44.03 168 MET A O 1
ATOM 1292 N N . ALA A 1 169 ? 13.771 19.539 37.365 1.00 46.00 169 ALA A N 1
ATOM 1293 C CA . ALA A 1 169 ? 13.108 19.555 36.064 1.00 46.00 169 ALA A CA 1
ATOM 1294 C C . ALA A 1 169 ? 12.685 18.116 35.739 1.00 46.00 169 ALA A C 1
ATOM 1296 O O . ALA A 1 169 ? 13.356 17.389 35.013 1.00 46.00 169 ALA A O 1
ATOM 1297 N N . THR A 1 170 ? 11.603 17.711 36.400 1.00 49.84 170 THR A N 1
ATOM 1298 C CA . THR A 1 170 ? 10.715 16.598 36.071 1.00 49.84 170 THR A CA 1
ATOM 1299 C C . THR A 1 170 ? 10.896 16.117 34.631 1.00 49.84 170 THR A C 1
ATOM 1301 O O . THR A 1 170 ? 10.394 16.710 33.676 1.00 49.84 170 THR A O 1
ATOM 1304 N N . THR A 1 171 ? 11.579 14.985 34.473 1.00 50.16 171 THR A N 1
ATOM 1305 C CA . THR A 1 171 ? 11.401 14.111 33.319 1.00 50.16 171 THR A CA 1
ATOM 1306 C C . THR A 1 171 ? 9.955 13.628 33.356 1.00 50.16 171 THR A C 1
ATOM 1308 O O . THR A 1 171 ? 9.634 12.568 33.884 1.00 50.16 171 THR A O 1
ATOM 1311 N N . LYS A 1 172 ? 9.035 14.450 32.838 1.00 51.56 172 LYS A N 1
ATOM 1312 C CA . LYS A 1 172 ? 7.677 14.022 32.522 1.00 51.56 172 LYS A CA 1
ATOM 1313 C C . LYS A 1 172 ? 7.841 12.914 31.491 1.00 51.56 172 LYS A C 1
ATOM 1315 O O . LYS A 1 172 ? 8.096 13.198 30.321 1.00 51.56 172 LYS A O 1
ATOM 1320 N N . ALA A 1 173 ? 7.799 11.663 31.948 1.00 54.03 173 ALA A N 1
ATOM 1321 C CA . ALA A 1 173 ? 7.819 10.504 31.078 1.00 54.03 173 ALA A CA 1
ATOM 1322 C C . ALA A 1 173 ? 6.770 10.747 29.989 1.00 54.03 173 ALA A C 1
ATOM 1324 O O . ALA A 1 173 ? 5.600 10.991 30.281 1.00 54.03 173 ALA A O 1
ATOM 1325 N N . SER A 1 174 ? 7.229 10.810 28.742 1.00 61.66 174 SER A N 1
ATOM 1326 C CA . SER A 1 174 ? 6.383 11.028 27.576 1.00 61.66 174 SER A CA 1
ATOM 1327 C C . SER A 1 174 ? 5.360 9.895 27.533 1.00 61.66 174 SER A C 1
ATOM 1329 O O . SER A 1 174 ? 5.703 8.781 27.144 1.00 61.66 174 SER A O 1
ATOM 1331 N N . THR A 1 175 ? 4.117 10.171 27.924 1.00 70.06 175 THR A N 1
ATOM 1332 C CA . THR A 1 175 ? 2.990 9.229 27.907 1.00 70.06 175 THR A CA 1
ATOM 1333 C C . THR A 1 175 ? 2.500 9.011 26.473 1.00 70.06 175 THR A C 1
ATOM 1335 O O . THR A 1 175 ? 1.339 9.265 26.169 1.00 70.06 175 THR A O 1
ATOM 1338 N N . LYS A 1 176 ? 3.400 8.635 25.558 1.00 86.06 176 LYS A N 1
ATOM 1339 C CA . LYS A 1 176 ? 3.044 8.316 24.174 1.00 86.06 176 LYS A CA 1
ATOM 1340 C C . LYS A 1 176 ? 2.534 6.885 24.120 1.00 86.06 176 LYS A C 1
ATOM 1342 O O . LYS A 1 176 ? 3.258 5.965 24.491 1.00 86.06 176 LYS A O 1
ATOM 1347 N N . GLY A 1 177 ? 1.292 6.721 23.681 1.00 94.56 177 GLY A N 1
ATOM 1348 C CA . GLY A 1 177 ? 0.624 5.429 23.555 1.00 94.56 177 GLY A CA 1
ATOM 1349 C C . GLY A 1 177 ? 0.452 4.989 22.103 1.00 94.56 177 GLY A C 1
ATOM 1350 O O . GLY A 1 177 ? 0.943 5.619 21.166 1.00 94.56 177 GLY A O 1
ATOM 1351 N N . LEU A 1 178 ? -0.303 3.907 21.901 1.00 93.88 178 LEU A N 1
ATOM 1352 C CA . LEU A 1 178 ? -0.560 3.371 20.563 1.00 93.88 178 LEU A CA 1
ATOM 1353 C C . LEU A 1 178 ? -1.344 4.342 19.667 1.00 93.88 178 LEU A C 1
ATOM 1355 O O . LEU A 1 178 ? -1.084 4.393 18.473 1.00 93.88 178 LEU A O 1
ATOM 1359 N N . ASN A 1 179 ? -2.241 5.156 20.236 1.00 96.06 179 ASN A N 1
ATOM 1360 C CA . ASN A 1 179 ? -2.929 6.220 19.495 1.00 96.06 179 ASN A CA 1
ATOM 1361 C C . ASN A 1 179 ? -1.941 7.226 18.882 1.00 96.06 179 ASN A C 1
ATOM 1363 O O . ASN A 1 179 ? -2.114 7.645 17.738 1.00 96.06 179 ASN A O 1
ATOM 1367 N N . ASP A 1 180 ? -0.879 7.586 19.613 1.00 96.12 180 ASP A N 1
ATOM 1368 C CA . ASP A 1 180 ? 0.144 8.511 19.118 1.00 96.12 180 ASP A CA 1
ATOM 1369 C C . ASP A 1 180 ? 0.997 7.874 18.017 1.00 96.12 180 ASP A C 1
ATOM 1371 O O . ASP A 1 180 ? 1.344 8.545 17.046 1.00 96.12 180 ASP A O 1
ATOM 1375 N N . LEU A 1 181 ? 1.315 6.580 18.148 1.00 96.44 181 LEU A N 1
ATOM 1376 C CA . LEU A 1 181 ? 2.022 5.820 17.111 1.00 96.44 181 LEU A CA 1
ATOM 1377 C C . LEU A 1 181 ? 1.176 5.648 15.848 1.00 96.44 181 LEU A C 1
ATOM 1379 O O . LEU A 1 181 ? 1.695 5.861 14.752 1.00 96.44 181 LEU A O 1
ATOM 1383 N N . PHE A 1 182 ? -0.109 5.316 15.998 1.00 98.19 182 PHE A N 1
ATOM 1384 C CA . PHE A 1 182 ? -1.057 5.203 14.894 1.00 98.19 182 PHE A CA 1
ATOM 1385 C C . PHE A 1 182 ? -1.161 6.524 14.143 1.00 98.19 182 PHE A C 1
ATOM 1387 O O . PHE A 1 182 ? -0.865 6.575 12.954 1.00 98.19 182 PHE A O 1
ATOM 1394 N N . HIS A 1 183 ? -1.469 7.616 14.847 1.00 98.12 183 HIS A N 1
ATOM 1395 C CA . HIS A 1 183 ? -1.567 8.933 14.229 1.00 98.12 183 HIS A CA 1
ATOM 1396 C C . HIS A 1 183 ? -0.232 9.369 13.608 1.00 98.12 183 HIS A C 1
ATOM 1398 O O . HIS A 1 183 ? -0.212 9.834 12.476 1.00 98.12 183 HIS A O 1
ATOM 1404 N N . GLY A 1 184 ? 0.898 9.188 14.299 1.00 97.19 184 GLY A N 1
ATOM 1405 C CA . GLY A 1 184 ? 2.218 9.520 13.758 1.00 97.19 184 GLY A CA 1
ATOM 1406 C C . GLY A 1 184 ? 2.538 8.769 12.464 1.00 97.19 184 GLY A C 1
ATOM 1407 O O . GLY A 1 184 ? 2.988 9.383 11.503 1.00 97.19 184 GLY A O 1
ATOM 1408 N N . THR A 1 185 ? 2.242 7.471 12.420 1.00 97.88 185 THR A N 1
ATOM 1409 C CA . THR A 1 185 ? 2.489 6.626 11.242 1.00 97.88 185 THR A CA 1
ATOM 1410 C C . THR A 1 185 ? 1.502 6.925 10.114 1.00 97.88 185 THR A C 1
ATOM 1412 O O . THR A 1 185 ? 1.901 6.918 8.955 1.00 97.88 185 THR A O 1
ATOM 1415 N N . LEU A 1 186 ? 0.252 7.276 10.438 1.00 98.50 186 LEU A N 1
ATOM 1416 C CA . LEU A 1 186 ? -0.746 7.731 9.467 1.00 98.50 186 LEU A CA 1
ATOM 1417 C C . LEU A 1 186 ? -0.277 9.002 8.739 1.00 98.50 186 LEU A C 1
ATOM 1419 O O . LEU A 1 186 ? -0.402 9.118 7.525 1.00 98.50 186 LEU A O 1
ATOM 1423 N N . LYS A 1 187 ? 0.340 9.940 9.469 1.00 98.56 187 LYS A N 1
ATOM 1424 C CA . LYS A 1 187 ? 0.957 11.138 8.875 1.00 98.56 187 LYS A CA 1
ATOM 1425 C C . LYS A 1 187 ? 2.153 10.816 7.981 1.00 98.56 187 LYS A C 1
ATOM 1427 O O . LYS A 1 187 ? 2.359 11.511 6.985 1.00 98.56 187 LYS A O 1
ATOM 1432 N N . ASP A 1 188 ? 2.952 9.823 8.363 1.00 97.88 188 ASP A N 1
ATOM 1433 C CA . ASP A 1 188 ? 4.129 9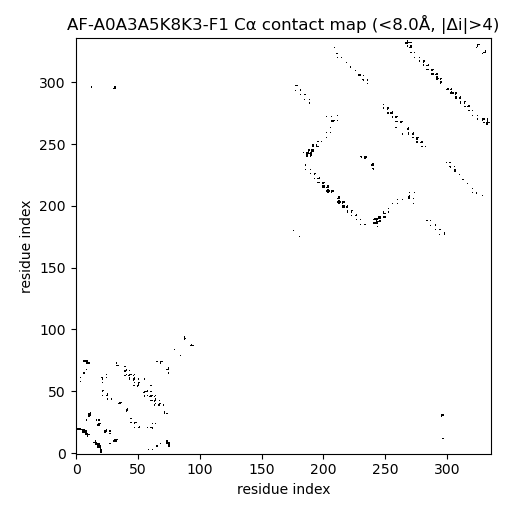.409 7.600 1.00 97.88 188 ASP A CA 1
ATOM 1434 C C . ASP A 1 188 ? 3.709 8.738 6.273 1.00 97.88 188 ASP A C 1
ATOM 1436 O O . ASP A 1 188 ? 4.238 9.113 5.226 1.00 97.88 188 ASP A O 1
ATOM 1440 N N . ILE A 1 189 ? 2.724 7.822 6.285 1.00 98.56 189 ILE A N 1
ATOM 1441 C CA . ILE A 1 189 ? 2.222 7.173 5.055 1.00 98.56 189 ILE A CA 1
ATOM 1442 C C . ILE A 1 189 ? 1.453 8.156 4.163 1.00 98.56 189 ILE A C 1
ATOM 1444 O O . ILE A 1 189 ? 1.679 8.185 2.965 1.00 98.56 189 ILE A O 1
ATOM 1448 N N . TYR A 1 190 ? 0.668 9.077 4.732 1.00 98.81 190 TYR A N 1
ATOM 1449 C CA . TYR A 1 190 ? -0.017 10.117 3.949 1.00 98.81 190 TYR A CA 1
ATOM 1450 C C . TYR A 1 190 ? 0.948 11.049 3.209 1.00 98.81 190 TYR A C 1
ATOM 1452 O O . TYR A 1 190 ? 0.669 11.518 2.106 1.00 98.81 190 TYR A O 1
ATOM 1460 N N . PHE A 1 191 ? 2.106 11.335 3.808 1.00 98.69 191 PHE A N 1
ATOM 1461 C CA . PHE A 1 191 ? 3.167 12.040 3.099 1.00 98.69 191 PHE A CA 1
ATOM 1462 C C . PHE A 1 191 ? 3.776 11.178 1.987 1.00 98.69 191 PHE A C 1
ATOM 1464 O O . PHE A 1 191 ? 4.053 11.707 0.911 1.00 98.69 191 PHE A O 1
ATOM 1471 N N . ALA A 1 192 ? 4.007 9.888 2.250 1.00 98.56 192 ALA A N 1
ATOM 1472 C CA . ALA A 1 192 ? 4.567 8.961 1.273 1.00 98.56 192 ALA A CA 1
ATOM 1473 C C . ALA A 1 192 ? 3.687 8.842 0.029 1.00 98.56 192 ALA A C 1
ATOM 1475 O O . ALA A 1 192 ? 4.170 9.139 -1.056 1.00 98.56 192 ALA A O 1
ATOM 1476 N N . GLU A 1 193 ? 2.399 8.593 0.206 1.00 98.69 193 GLU A N 1
ATOM 1477 C CA . GLU A 1 193 ? 1.392 8.515 -0.856 1.00 98.69 193 GLU A CA 1
ATOM 1478 C C . GLU A 1 193 ? 1.384 9.764 -1.743 1.00 98.69 193 GLU A C 1
ATOM 1480 O O . GLU A 1 193 ? 1.520 9.705 -2.963 1.00 98.69 193 GLU A O 1
ATOM 1485 N N . LYS A 1 194 ? 1.370 10.957 -1.133 1.00 98.62 194 LYS A N 1
ATOM 1486 C CA . LYS A 1 194 ? 1.465 12.219 -1.887 1.00 98.62 194 LYS A CA 1
ATOM 1487 C C . LYS A 1 194 ? 2.778 12.358 -2.655 1.00 98.62 194 LYS A C 1
ATOM 1489 O O . LYS A 1 194 ? 2.806 12.949 -3.736 1.00 98.62 194 LYS A O 1
ATOM 1494 N N . LYS A 1 195 ? 3.879 11.862 -2.090 1.00 98.50 195 LYS A N 1
ATOM 1495 C 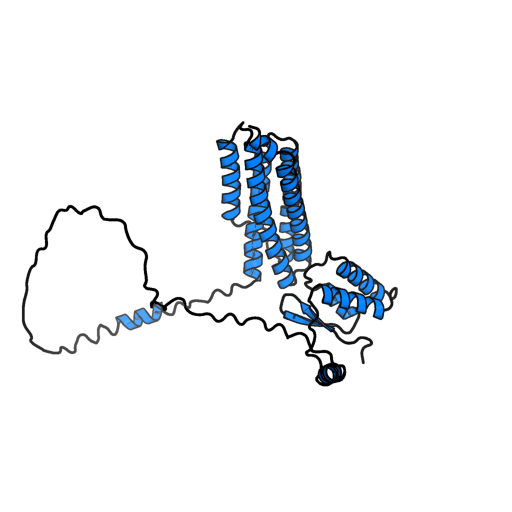CA . LYS A 1 195 ? 5.194 11.892 -2.732 1.00 98.50 195 LYS A CA 1
ATOM 1496 C C . LYS A 1 195 ? 5.263 10.901 -3.898 1.00 98.50 195 LYS A C 1
ATOM 1498 O O . LYS A 1 195 ? 5.821 11.261 -4.936 1.00 98.50 195 LYS A O 1
ATOM 1503 N N . ILE A 1 196 ? 4.688 9.713 -3.745 1.00 98.50 196 ILE A N 1
ATOM 1504 C CA . ILE A 1 196 ? 4.581 8.668 -4.770 1.00 98.50 196 ILE A CA 1
ATOM 1505 C C . ILE A 1 196 ? 3.699 9.157 -5.914 1.00 98.50 196 ILE A C 1
ATOM 1507 O O . ILE A 1 196 ? 4.160 9.189 -7.053 1.00 98.50 196 ILE A O 1
ATOM 1511 N N . LEU A 1 197 ? 2.519 9.702 -5.606 1.00 98.56 197 LEU A N 1
ATOM 1512 C CA . LEU A 1 197 ? 1.606 10.304 -6.578 1.00 98.56 197 LEU A CA 1
ATOM 1513 C C . LEU A 1 197 ? 2.307 11.358 -7.451 1.00 98.56 197 LEU A C 1
ATOM 1515 O O . LEU A 1 197 ? 2.152 11.379 -8.666 1.00 98.56 197 LEU A O 1
ATOM 1519 N N . ALA A 1 198 ? 3.144 12.208 -6.851 1.00 98.00 198 ALA A N 1
ATOM 1520 C CA . ALA A 1 198 ? 3.920 13.202 -7.594 1.00 98.00 198 ALA A CA 1
ATOM 1521 C C . ALA A 1 198 ? 5.088 12.607 -8.412 1.00 98.00 198 ALA A C 1
ATOM 1523 O O . ALA A 1 198 ? 5.599 13.267 -9.318 1.00 98.00 198 ALA A O 1
ATOM 1524 N N . THR A 1 199 ? 5.546 11.396 -8.084 1.00 97.69 199 THR A N 1
ATOM 1525 C CA . THR A 1 199 ? 6.720 10.744 -8.691 1.00 97.69 199 THR A CA 1
ATOM 1526 C C . THR A 1 199 ? 6.337 9.807 -9.840 1.00 97.69 199 THR A C 1
ATOM 1528 O O . THR A 1 199 ? 7.038 9.780 -10.854 1.00 97.69 199 THR A O 1
ATOM 1531 N N . LEU A 1 200 ? 5.208 9.100 -9.740 1.00 98.19 200 LEU A N 1
ATOM 1532 C CA . LEU A 1 200 ? 4.762 8.112 -10.731 1.00 98.19 200 LEU A CA 1
ATOM 1533 C C . LEU A 1 200 ? 4.686 8.639 -12.176 1.00 98.19 200 LEU A C 1
ATOM 1535 O O . LEU A 1 200 ? 5.157 7.933 -13.068 1.00 98.19 200 LEU A O 1
ATOM 1539 N N . PRO A 1 201 ? 4.229 9.879 -12.463 1.00 98.31 201 PRO A N 1
ATOM 1540 C CA . PRO A 1 201 ? 4.230 10.395 -13.832 1.00 98.31 201 PRO A CA 1
ATOM 1541 C C . PRO A 1 201 ? 5.639 10.501 -14.432 1.00 98.31 201 PRO A C 1
ATOM 1543 O O . PRO A 1 201 ? 5.821 10.324 -15.638 1.00 98.31 201 PRO A O 1
ATOM 1546 N N . LYS A 1 202 ? 6.659 10.770 -13.600 1.00 97.94 202 LYS A N 1
ATOM 1547 C CA . LYS A 1 202 ? 8.060 10.783 -14.043 1.00 97.94 202 LYS A CA 1
ATOM 1548 C C . LYS A 1 202 ? 8.530 9.366 -14.384 1.00 97.94 202 LYS A C 1
ATOM 1550 O O . LYS A 1 202 ? 9.171 9.195 -15.417 1.00 97.94 202 LYS A O 1
ATOM 1555 N N . MET A 1 203 ? 8.186 8.372 -13.562 1.00 97.50 203 MET A N 1
ATOM 1556 C CA . MET A 1 203 ? 8.537 6.965 -13.803 1.00 97.50 203 MET A CA 1
ATOM 1557 C C . MET A 1 203 ? 7.851 6.421 -15.062 1.00 97.50 203 MET A C 1
ATOM 1559 O O . MET A 1 203 ? 8.523 5.875 -15.930 1.00 97.50 203 MET A O 1
ATOM 1563 N N . ALA A 1 204 ? 6.551 6.684 -15.233 1.00 98.12 204 ALA A N 1
ATOM 1564 C CA . ALA A 1 204 ? 5.792 6.328 -16.435 1.00 98.12 204 ALA A CA 1
ATOM 1565 C C . ALA A 1 204 ? 6.393 6.928 -17.716 1.00 98.12 204 ALA A C 1
ATOM 1567 O O . ALA A 1 204 ? 6.416 6.287 -18.763 1.00 98.12 204 ALA A O 1
ATOM 1568 N N . LYS A 1 205 ? 6.906 8.162 -17.646 1.00 98.12 205 LYS A N 1
ATOM 1569 C CA . LYS A 1 205 ? 7.572 8.810 -18.783 1.00 98.12 205 LYS A CA 1
ATOM 1570 C C . LYS A 1 205 ? 8.954 8.219 -19.088 1.00 98.12 205 LYS A C 1
ATOM 1572 O O . LYS A 1 205 ? 9.378 8.282 -20.239 1.00 98.12 205 LYS A O 1
ATOM 1577 N N . ALA A 1 206 ? 9.665 7.730 -18.074 1.00 97.62 206 ALA A N 1
ATOM 1578 C CA . ALA A 1 206 ? 10.997 7.150 -18.229 1.00 97.62 206 ALA A CA 1
ATOM 1579 C C . ALA A 1 206 ? 10.962 5.694 -18.718 1.00 97.62 206 ALA A C 1
ATOM 1581 O O . ALA A 1 206 ? 11.888 5.284 -19.415 1.00 97.62 206 ALA A O 1
ATOM 1582 N N . ALA A 1 207 ? 9.909 4.948 -18.375 1.00 97.44 207 ALA A N 1
ATOM 1583 C CA . ALA A 1 207 ? 9.738 3.555 -18.772 1.00 97.44 207 ALA A CA 1
ATOM 1584 C C . ALA A 1 207 ? 9.700 3.390 -20.302 1.00 97.44 207 ALA A C 1
ATOM 1586 O O . ALA A 1 207 ? 8.976 4.107 -21.000 1.00 97.44 207 ALA A O 1
ATOM 1587 N N . GLN A 1 208 ? 10.467 2.427 -20.815 1.00 96.06 208 GLN A N 1
ATOM 1588 C CA . GLN A 1 208 ? 10.541 2.098 -22.243 1.00 96.06 208 GLN A CA 1
ATOM 1589 C C . GLN A 1 208 ? 9.520 1.013 -22.615 1.00 96.06 208 GLN A C 1
ATOM 1591 O O . GLN A 1 208 ? 8.916 1.055 -23.688 1.00 96.06 208 GLN A O 1
ATOM 1596 N N . ASN A 1 209 ? 9.281 0.067 -21.708 1.00 96.56 209 ASN A N 1
ATOM 1597 C CA . ASN A 1 209 ? 8.315 -1.005 -21.851 1.00 96.56 209 ASN A CA 1
ATOM 1598 C C . ASN A 1 209 ? 6.881 -0.458 -21.683 1.00 96.56 209 ASN A C 1
ATOM 1600 O O . ASN A 1 209 ? 6.556 0.131 -20.644 1.00 96.56 209 ASN A O 1
ATOM 1604 N N . PRO A 1 210 ? 5.987 -0.675 -22.666 1.00 97.38 210 PRO A N 1
ATOM 1605 C CA . PRO A 1 210 ? 4.632 -0.131 -22.628 1.00 97.38 210 PRO A CA 1
ATOM 1606 C C . PRO A 1 210 ? 3.783 -0.698 -21.483 1.00 97.38 210 PRO A C 1
ATOM 1608 O O . PRO A 1 210 ? 2.949 0.025 -20.940 1.00 97.38 210 PRO A O 1
ATOM 1611 N N . ASN A 1 211 ? 4.009 -1.951 -21.077 1.00 97.44 211 ASN A N 1
ATOM 1612 C CA . ASN A 1 211 ? 3.290 -2.567 -19.962 1.00 97.44 211 ASN A CA 1
ATOM 1613 C C . ASN A 1 211 ? 3.761 -1.997 -18.620 1.00 97.44 211 ASN A C 1
ATOM 1615 O O . ASN A 1 211 ? 2.931 -1.729 -17.755 1.00 97.44 211 ASN A O 1
ATOM 1619 N N . LEU A 1 212 ? 5.066 -1.740 -18.462 1.00 98.06 212 LEU A N 1
ATOM 1620 C CA . LEU A 1 212 ? 5.598 -1.098 -17.252 1.00 98.06 212 LEU A CA 1
ATOM 1621 C C . LEU A 1 212 ? 5.076 0.333 -17.116 1.00 98.06 212 LEU A C 1
ATOM 1623 O O . LEU A 1 212 ? 4.626 0.744 -16.048 1.00 98.06 212 LEU A O 1
ATOM 1627 N N . LYS A 1 213 ? 5.057 1.076 -18.224 1.00 98.50 213 LYS A N 1
ATOM 1628 C CA . LYS A 1 213 ? 4.442 2.402 -18.271 1.00 98.50 213 LYS A CA 1
ATOM 1629 C C . LYS A 1 213 ? 2.966 2.361 -17.861 1.00 98.50 213 LYS A C 1
ATOM 1631 O O . LYS A 1 213 ? 2.555 3.148 -17.011 1.00 98.50 213 LYS A O 1
ATOM 1636 N N . ALA A 1 214 ? 2.187 1.441 -18.431 1.00 98.38 214 ALA A N 1
ATOM 1637 C CA . ALA A 1 214 ? 0.775 1.284 -18.095 1.00 98.38 214 ALA A CA 1
ATOM 1638 C C . ALA A 1 214 ? 0.567 0.900 -16.619 1.00 98.38 214 ALA A C 1
ATOM 1640 O O . ALA A 1 214 ? -0.373 1.386 -15.992 1.00 98.38 214 ALA A O 1
ATOM 1641 N N . ALA A 1 215 ? 1.457 0.083 -16.043 1.00 98.31 215 ALA A N 1
ATOM 1642 C CA . ALA A 1 215 ? 1.430 -0.250 -14.622 1.00 98.31 215 ALA A CA 1
ATOM 1643 C C . ALA A 1 215 ? 1.613 1.000 -13.743 1.00 98.31 215 ALA A C 1
ATOM 1645 O O . ALA A 1 215 ? 0.820 1.214 -12.829 1.00 98.31 215 ALA A O 1
ATOM 1646 N N . PHE A 1 216 ? 2.570 1.880 -14.064 1.00 98.62 216 PHE A N 1
ATOM 1647 C CA . PHE A 1 216 ? 2.752 3.146 -13.338 1.00 98.62 216 PHE A CA 1
ATOM 1648 C C . PHE A 1 216 ? 1.571 4.111 -13.491 1.00 98.62 216 PHE A C 1
ATOM 1650 O O . PHE A 1 216 ? 1.187 4.770 -12.525 1.00 98.62 216 PHE A O 1
ATOM 1657 N N . GLU A 1 217 ? 0.975 4.201 -14.681 1.00 98.75 217 GLU A N 1
ATOM 1658 C CA . GLU A 1 217 ? -0.210 5.037 -14.918 1.00 98.75 217 GLU A CA 1
ATOM 1659 C C . GLU A 1 217 ? -1.438 4.517 -14.158 1.00 98.75 217 GLU A C 1
ATOM 1661 O O . GLU A 1 217 ? -2.173 5.308 -13.561 1.00 98.75 217 GLU A O 1
ATOM 1666 N N . LYS A 1 218 ? -1.633 3.191 -14.128 1.00 98.56 218 LYS A N 1
ATOM 1667 C CA . LYS A 1 218 ? -2.679 2.541 -13.331 1.00 98.56 218 LYS A CA 1
ATOM 1668 C C . LYS A 1 218 ? -2.468 2.810 -11.844 1.00 98.56 218 LYS A C 1
ATOM 1670 O O . LYS A 1 218 ? -3.393 3.286 -11.185 1.00 98.56 218 LYS A O 1
ATOM 1675 N N . HIS A 1 219 ? -1.262 2.551 -11.342 1.00 98.56 219 HIS A N 1
ATOM 1676 C CA . HIS A 1 219 ? -0.952 2.724 -9.930 1.00 98.56 219 HIS A CA 1
ATOM 1677 C C . HIS A 1 219 ? -1.119 4.191 -9.508 1.00 98.56 219 HIS A C 1
ATOM 1679 O O . HIS A 1 219 ? -1.764 4.451 -8.507 1.00 98.56 219 HIS A O 1
ATOM 1685 N N . HIS A 1 220 ? -0.746 5.170 -10.344 1.00 98.75 220 HIS A N 1
ATOM 1686 C CA . HIS A 1 220 ? -1.016 6.592 -10.071 1.00 98.75 220 HIS A CA 1
ATOM 1687 C C . HIS A 1 220 ? -2.511 6.900 -9.863 1.00 98.75 220 HIS A C 1
ATOM 1689 O O . HIS A 1 220 ? -2.867 7.761 -9.055 1.00 98.75 220 HIS A O 1
ATOM 1695 N N . GLY A 1 221 ? -3.396 6.220 -10.598 1.00 98.50 221 GLY A N 1
ATOM 1696 C CA . GLY A 1 221 ? -4.839 6.291 -10.371 1.00 98.50 221 GLY A CA 1
ATOM 1697 C C . GLY A 1 221 ? -5.236 5.758 -8.992 1.00 98.50 221 GLY A C 1
ATOM 1698 O O . GLY A 1 221 ? -5.952 6.448 -8.269 1.00 98.50 221 GLY A O 1
ATOM 1699 N N . GLN A 1 222 ? -4.715 4.587 -8.616 1.00 98.50 222 GLN A N 1
ATOM 1700 C CA . GLN A 1 222 ? -4.963 3.947 -7.317 1.00 98.50 222 GLN A CA 1
ATOM 1701 C C . GLN A 1 222 ? -4.416 4.792 -6.155 1.00 98.50 222 GLN A C 1
ATOM 1703 O O . GLN A 1 222 ? -5.178 5.140 -5.259 1.00 98.50 222 GLN A O 1
ATOM 1708 N N . THR A 1 223 ? -3.169 5.267 -6.235 1.00 98.69 223 THR A N 1
ATOM 1709 C CA . THR A 1 223 ? -2.530 6.149 -5.238 1.00 98.69 223 THR A CA 1
ATOM 1710 C C . THR A 1 223 ? -3.370 7.401 -4.957 1.00 98.69 223 THR A C 1
ATOM 1712 O O . THR A 1 223 ? -3.449 7.896 -3.832 1.00 98.69 223 THR A O 1
ATOM 1715 N N . LYS A 1 224 ? -4.063 7.946 -5.967 1.00 98.75 224 LYS A N 1
ATOM 1716 C CA . LYS A 1 224 ? -4.968 9.088 -5.761 1.00 98.75 224 LYS A CA 1
ATOM 1717 C C . LYS A 1 224 ? -6.151 8.720 -4.861 1.00 98.75 224 LYS A C 1
ATOM 1719 O O . LYS A 1 224 ? -6.523 9.515 -3.998 1.00 98.75 224 LYS A O 1
ATOM 1724 N N . GLU A 1 225 ? -6.729 7.540 -5.060 1.00 98.69 225 GLU A N 1
ATOM 1725 C CA . GLU A 1 225 ? -7.798 7.006 -4.213 1.00 98.69 225 GLU A CA 1
ATOM 1726 C C . GLU A 1 225 ? -7.273 6.665 -2.814 1.00 98.69 225 GLU A C 1
ATOM 1728 O O . GLU A 1 225 ? -7.952 6.940 -1.826 1.00 98.69 225 GLU A O 1
ATOM 1733 N N . HIS A 1 226 ? -6.040 6.163 -2.701 1.00 98.81 226 HIS A N 1
ATOM 1734 C CA . HIS A 1 226 ? -5.378 5.884 -1.423 1.00 98.81 226 HIS A CA 1
ATOM 1735 C C . HIS A 1 226 ? -5.204 7.140 -0.572 1.00 98.81 226 HIS A C 1
ATOM 1737 O O . HIS A 1 226 ? -5.529 7.129 0.617 1.00 98.81 226 HIS A O 1
ATOM 1743 N N . VAL A 1 227 ? -4.789 8.256 -1.183 1.00 98.81 227 VAL A N 1
ATOM 1744 C CA . VAL A 1 227 ? -4.717 9.564 -0.511 1.00 98.81 227 VAL A CA 1
ATOM 1745 C C . VAL A 1 227 ? -6.083 9.972 0.044 1.00 98.81 227 VAL A C 1
ATOM 1747 O O . VAL A 1 227 ? -6.156 10.370 1.206 1.00 98.81 227 VAL A O 1
ATOM 1750 N N . THR A 1 228 ? -7.158 9.851 -0.741 1.00 98.69 228 THR A N 1
ATOM 1751 C CA . THR A 1 228 ? -8.524 10.153 -0.276 1.00 98.69 228 THR A CA 1
ATOM 1752 C C . THR A 1 228 ? -8.949 9.217 0.856 1.00 98.69 228 THR A C 1
ATOM 1754 O O . THR A 1 228 ? -9.460 9.667 1.878 1.00 98.69 228 THR A O 1
ATOM 1757 N N . ARG A 1 229 ? -8.644 7.923 0.745 1.00 98.69 229 ARG A N 1
ATOM 1758 C CA . ARG A 1 229 ? -8.959 6.930 1.773 1.00 98.69 229 ARG A CA 1
ATOM 1759 C C . ARG A 1 229 ? -8.234 7.208 3.093 1.00 98.69 229 ARG A C 1
ATOM 1761 O O . ARG A 1 229 ? -8.798 7.042 4.171 1.00 98.69 229 ARG A O 1
ATOM 1768 N N . LEU A 1 230 ? -6.990 7.679 3.037 1.00 98.81 230 LEU A N 1
ATOM 1769 C CA . LEU A 1 230 ? -6.266 8.131 4.224 1.00 98.81 230 LEU A CA 1
ATOM 1770 C C . LEU A 1 230 ? -6.895 9.378 4.854 1.00 98.81 230 LEU A C 1
ATOM 1772 O O . LEU A 1 230 ? -6.875 9.501 6.079 1.00 98.81 230 LEU A O 1
ATOM 1776 N N . GLU A 1 231 ? -7.450 10.294 4.056 1.00 98.69 231 GLU A N 1
ATOM 1777 C CA . GLU A 1 231 ? -8.181 11.465 4.562 1.00 98.69 231 GLU A CA 1
ATOM 1778 C C . GLU A 1 231 ? -9.421 11.037 5.354 1.00 98.69 231 GLU A C 1
ATOM 1780 O O . GLU A 1 231 ? -9.611 11.522 6.468 1.00 98.69 231 GLU A O 1
ATOM 1785 N N . GLU A 1 232 ? -10.162 10.037 4.874 1.00 98.69 232 GLU A N 1
ATOM 1786 C CA . GLU A 1 232 ? -11.259 9.409 5.626 1.00 98.69 232 GLU A CA 1
ATOM 1787 C C . GLU A 1 232 ? -10.758 8.778 6.940 1.00 98.69 232 GLU A C 1
ATOM 1789 O O . GLU A 1 232 ? -11.344 8.976 8.004 1.00 98.69 232 GLU A O 1
ATOM 1794 N N . VAL A 1 233 ? -9.607 8.090 6.935 1.00 98.56 233 VAL A N 1
ATOM 1795 C CA . VAL A 1 233 ? -9.013 7.542 8.175 1.00 98.56 233 VAL A CA 1
ATOM 1796 C C . VAL A 1 233 ? -8.637 8.652 9.171 1.00 98.56 233 VAL A C 1
ATOM 1798 O O . VAL A 1 233 ? -8.772 8.464 10.384 1.00 98.56 233 VAL A O 1
ATOM 1801 N N . PHE A 1 234 ? -8.182 9.816 8.698 1.00 98.69 234 PHE A N 1
ATOM 1802 C CA . PHE A 1 234 ? -7.950 10.988 9.550 1.00 98.69 234 PHE A CA 1
ATOM 1803 C C . PHE A 1 234 ? -9.253 11.506 10.177 1.00 98.69 234 PHE A C 1
ATOM 1805 O O . PHE A 1 234 ? -9.262 11.841 11.369 1.00 98.69 234 PHE A O 1
ATOM 1812 N N . GLU A 1 235 ? -10.346 11.528 9.415 1.00 98.38 235 GLU A N 1
ATOM 1813 C CA . GLU A 1 235 ? -11.676 11.901 9.906 1.00 98.38 235 GLU A CA 1
ATOM 1814 C C . GLU A 1 235 ? -12.174 10.936 10.989 1.00 98.38 235 GLU A C 1
ATOM 1816 O O . GLU A 1 235 ? -12.603 11.397 12.049 1.00 98.38 235 GLU A O 1
ATOM 1821 N N . VAL A 1 236 ? -11.997 9.620 10.801 1.00 97.19 236 VAL A N 1
ATOM 1822 C CA . VAL A 1 236 ? -12.349 8.579 11.791 1.00 97.19 236 VAL A CA 1
ATOM 1823 C C . VAL A 1 236 ? -11.684 8.827 13.150 1.00 97.19 236 VAL A C 1
ATOM 1825 O O . VAL A 1 236 ? -12.292 8.608 14.198 1.00 97.19 236 VAL A O 1
ATOM 1828 N N . ILE A 1 237 ? -10.440 9.315 13.166 1.00 96.88 237 ILE A N 1
ATOM 1829 C CA . ILE A 1 237 ? -9.721 9.632 14.414 1.00 96.88 237 ILE A CA 1
ATOM 1830 C C . ILE A 1 237 ? -9.913 11.082 14.890 1.00 96.88 237 ILE A C 1
ATOM 1832 O O . ILE A 1 237 ? -9.258 11.511 15.847 1.00 96.88 237 ILE A O 1
ATOM 1836 N N . GLY A 1 238 ? -10.775 11.859 14.226 1.00 97.38 238 GLY A N 1
ATOM 1837 C CA . GLY A 1 238 ? -11.058 13.255 14.558 1.00 97.38 238 GLY A CA 1
ATOM 1838 C C . GLY A 1 238 ? -9.838 14.171 14.422 1.00 97.38 238 GLY A C 1
ATOM 1839 O O . GLY A 1 238 ? -9.648 15.089 15.229 1.00 97.38 238 GLY A O 1
ATOM 1840 N N . LYS A 1 239 ? -8.956 13.903 13.451 1.00 97.25 239 LYS A N 1
ATOM 1841 C CA . LYS A 1 239 ? -7.749 14.698 13.175 1.00 97.25 239 LYS A CA 1
ATOM 1842 C C . LYS A 1 239 ? -7.797 15.257 11.759 1.00 97.25 239 LYS A C 1
ATOM 1844 O O . LYS A 1 239 ? -8.370 14.669 10.860 1.00 97.25 239 LYS A O 1
ATOM 1849 N N . LYS A 1 240 ? -7.153 16.406 11.547 1.00 97.44 240 LYS A N 1
ATOM 1850 C CA . LYS A 1 240 ? -6.983 16.949 10.195 1.00 97.44 240 LYS A CA 1
ATOM 1851 C C . LYS A 1 240 ? -5.890 16.171 9.454 1.00 97.44 240 LYS A C 1
ATOM 1853 O O . LYS A 1 240 ? -4.837 15.950 10.067 1.00 97.44 240 LYS A O 1
ATOM 1858 N N . PRO A 1 241 ? -6.079 15.847 8.163 1.00 97.75 241 PRO A N 1
ATOM 1859 C CA . PRO A 1 241 ? -5.027 15.266 7.343 1.00 97.75 241 PRO A CA 1
ATOM 1860 C C . PRO A 1 241 ? -3.788 16.157 7.334 1.00 97.75 241 PRO A C 1
ATOM 1862 O O . PRO A 1 241 ? -3.846 17.346 7.013 1.00 97.75 241 PRO A O 1
ATOM 1865 N N . ALA A 1 242 ? -2.651 15.594 7.734 1.00 95.69 242 ALA A N 1
ATOM 1866 C CA . ALA A 1 242 ? -1.395 16.326 7.784 1.00 95.69 242 ALA A CA 1
ATOM 1867 C C . ALA A 1 242 ? -0.223 15.383 7.538 1.00 95.69 242 ALA A C 1
ATOM 1869 O O . ALA A 1 242 ? 0.069 14.522 8.361 1.00 95.69 242 ALA A O 1
ATOM 1870 N N . GLY A 1 243 ? 0.499 15.591 6.441 1.00 95.44 243 GLY A N 1
ATOM 1871 C CA . GLY A 1 243 ? 1.715 14.834 6.166 1.00 95.44 243 GLY A CA 1
ATOM 1872 C C . GLY A 1 243 ? 2.823 15.181 7.156 1.00 95.44 243 GLY A C 1
ATOM 1873 O O . GLY A 1 243 ? 2.944 16.320 7.617 1.00 95.44 243 GLY A O 1
ATOM 1874 N N . LYS A 1 244 ? 3.659 14.199 7.473 1.00 94.38 244 LYS A N 1
ATOM 1875 C CA . LYS A 1 244 ? 4.970 14.428 8.074 1.00 94.38 244 LYS A CA 1
ATOM 1876 C C . LYS A 1 244 ? 6.013 13.825 7.150 1.00 94.38 244 LYS A C 1
ATOM 1878 O O . LYS A 1 244 ? 5.856 12.692 6.715 1.00 94.38 244 LYS A O 1
ATOM 1883 N N . THR A 1 245 ? 7.067 14.585 6.863 1.00 94.12 245 THR A N 1
ATOM 1884 C CA . THR A 1 245 ? 8.141 14.131 5.980 1.00 94.12 245 THR A CA 1
ATOM 1885 C C . THR A 1 245 ? 8.649 12.760 6.406 1.00 94.12 245 THR A C 1
ATOM 1887 O O . THR A 1 245 ? 9.127 12.585 7.531 1.00 94.12 245 THR A O 1
ATOM 1890 N N . CYS A 1 246 ? 8.568 11.810 5.481 1.00 92.31 246 CYS A N 1
ATOM 1891 C CA . CYS A 1 246 ? 9.028 10.449 5.672 1.00 92.31 246 CYS A CA 1
ATOM 1892 C C . CYS A 1 246 ? 10.388 10.271 4.987 1.00 92.31 246 CYS A C 1
ATOM 1894 O O . CYS A 1 246 ? 10.499 10.364 3.768 1.00 92.31 246 CYS A O 1
ATOM 1896 N N . ALA A 1 247 ? 11.443 10.023 5.766 1.00 94.25 247 ALA A N 1
ATOM 1897 C CA . ALA A 1 247 ? 12.790 9.851 5.216 1.00 94.25 247 ALA A CA 1
ATOM 1898 C C . ALA A 1 247 ? 12.915 8.598 4.331 1.00 94.25 247 ALA A C 1
ATOM 1900 O O . ALA A 1 247 ? 13.663 8.619 3.360 1.00 94.25 247 ALA A O 1
ATOM 1901 N N . ALA A 1 248 ? 12.158 7.537 4.637 1.00 94.81 248 ALA A N 1
ATOM 1902 C CA . ALA A 1 248 ? 12.198 6.282 3.888 1.00 94.81 248 ALA A CA 1
ATOM 1903 C C . ALA A 1 248 ? 11.746 6.480 2.436 1.00 94.81 248 ALA A C 1
ATOM 1905 O O . ALA A 1 248 ? 12.511 6.210 1.517 1.00 94.81 248 ALA A O 1
ATOM 1906 N N . ILE A 1 249 ? 10.556 7.052 2.226 1.00 97.31 249 ILE A N 1
ATOM 1907 C CA . ILE A 1 249 ? 10.042 7.262 0.867 1.00 97.31 249 ILE A CA 1
ATOM 1908 C C . ILE A 1 249 ? 10.852 8.304 0.088 1.00 97.31 249 ILE A C 1
ATOM 1910 O O . ILE A 1 249 ? 11.000 8.207 -1.126 1.00 97.31 249 ILE A O 1
ATOM 1914 N N . MET A 1 250 ? 11.438 9.288 0.777 1.00 98.00 250 MET A N 1
ATOM 1915 C CA . MET A 1 250 ? 12.368 10.226 0.146 1.00 98.00 250 MET A CA 1
ATOM 1916 C C . MET A 1 250 ? 13.628 9.520 -0.360 1.00 98.00 250 MET A C 1
ATOM 1918 O O . MET A 1 250 ? 14.115 9.874 -1.428 1.00 98.00 250 MET A O 1
ATOM 1922 N N . GLY A 1 251 ? 14.135 8.530 0.380 1.00 98.00 251 GLY A N 1
ATOM 1923 C CA . GLY A 1 251 ? 15.252 7.688 -0.048 1.00 98.00 251 GLY A CA 1
ATOM 1924 C C . GLY A 1 251 ? 14.896 6.840 -1.267 1.00 98.00 251 GLY A C 1
ATOM 1925 O O . GLY A 1 251 ? 15.563 6.955 -2.287 1.00 98.00 251 GLY A O 1
ATOM 1926 N N . ILE A 1 252 ? 13.798 6.082 -1.198 1.00 97.19 252 ILE A N 1
ATOM 1927 C CA . ILE A 1 252 ? 13.375 5.180 -2.285 1.00 97.19 252 ILE A CA 1
ATOM 1928 C C . ILE A 1 252 ? 13.062 5.969 -3.569 1.00 97.19 252 ILE A C 1
ATOM 1930 O O . ILE A 1 252 ? 13.523 5.631 -4.655 1.00 97.19 252 ILE A O 1
ATOM 1934 N N . THR A 1 253 ? 12.345 7.094 -3.464 1.00 96.81 253 THR A N 1
ATOM 1935 C CA . THR A 1 253 ? 12.071 7.93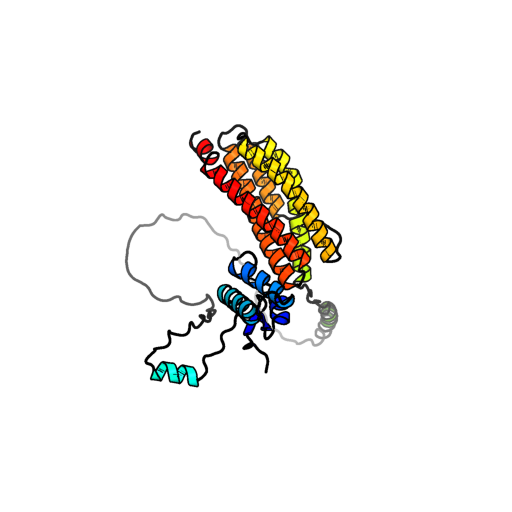6 -4.645 1.00 96.81 253 THR A CA 1
ATOM 1936 C C . THR A 1 253 ? 13.323 8.627 -5.183 1.00 96.81 253 THR A C 1
ATOM 1938 O O . THR A 1 253 ? 13.381 8.937 -6.371 1.00 96.81 253 THR A O 1
ATOM 1941 N N . LYS A 1 254 ? 14.337 8.887 -4.349 1.00 97.25 254 LYS A N 1
ATOM 1942 C CA . LYS A 1 254 ? 15.640 9.390 -4.806 1.00 97.25 254 LYS A CA 1
ATOM 1943 C C . LYS A 1 254 ? 16.395 8.316 -5.587 1.00 97.25 254 LYS A C 1
ATOM 1945 O O . LYS A 1 254 ? 16.865 8.628 -6.672 1.00 97.25 254 LYS A O 1
ATOM 1950 N N . GLU A 1 255 ? 16.415 7.082 -5.098 1.00 95.62 255 GLU A N 1
ATOM 1951 C CA . GLU A 1 255 ? 17.004 5.933 -5.797 1.00 95.62 255 GLU A CA 1
ATOM 1952 C C . GLU A 1 255 ? 16.360 5.723 -7.177 1.00 95.62 255 GLU A C 1
ATOM 1954 O O . GLU A 1 255 ? 17.057 5.692 -8.187 1.00 95.62 255 GLU A O 1
ATOM 1959 N N . GLY A 1 256 ? 15.024 5.732 -7.264 1.00 96.94 256 GLY A N 1
ATOM 1960 C CA . GLY A 1 256 ? 14.329 5.657 -8.556 1.00 96.94 256 GLY A CA 1
ATOM 1961 C C . GLY A 1 256 ? 14.678 6.810 -9.509 1.00 96.94 256 GLY A C 1
ATOM 1962 O O . GLY A 1 256 ? 14.750 6.622 -10.721 1.00 96.94 256 GLY A O 1
ATOM 1963 N N . ASN A 1 257 ? 14.944 8.012 -8.984 1.00 97.25 257 ASN A N 1
ATOM 1964 C CA . ASN A 1 257 ? 15.422 9.130 -9.799 1.00 97.25 257 ASN A CA 1
ATOM 1965 C C . ASN A 1 257 ? 16.863 8.935 -10.279 1.00 97.25 257 ASN A C 1
ATOM 1967 O O . ASN A 1 257 ? 17.149 9.278 -11.419 1.00 97.25 257 ASN A O 1
ATOM 1971 N N . GLU A 1 258 ? 17.748 8.413 -9.433 1.00 98.00 258 GLU A N 1
ATOM 1972 C CA . GLU A 1 258 ? 19.138 8.112 -9.792 1.00 98.00 258 GLU A CA 1
ATOM 1973 C C . GLU A 1 258 ? 19.188 7.059 -10.904 1.00 98.00 258 GLU A C 1
ATOM 1975 O O . GLU A 1 258 ? 19.858 7.277 -11.909 1.00 98.00 258 GLU A O 1
ATOM 1980 N N . ILE A 1 259 ? 18.357 6.014 -10.819 1.00 98.12 259 ILE A N 1
ATOM 1981 C CA . ILE A 1 259 ? 18.201 5.005 -11.878 1.00 98.12 259 ILE A CA 1
ATOM 1982 C C . ILE A 1 259 ? 17.796 5.639 -13.217 1.00 98.12 259 ILE A C 1
ATOM 1984 O O . ILE A 1 259 ? 18.375 5.307 -14.251 1.00 98.12 259 ILE A O 1
ATOM 1988 N N . ILE A 1 260 ? 16.836 6.577 -13.213 1.00 97.81 260 ILE A N 1
ATOM 1989 C CA . ILE A 1 260 ? 16.399 7.280 -14.435 1.00 97.81 260 ILE A CA 1
ATOM 1990 C C . ILE A 1 260 ? 17.555 8.015 -15.111 1.00 97.81 260 ILE A C 1
ATOM 1992 O O . ILE A 1 260 ? 17.621 8.034 -16.340 1.00 97.81 260 ILE A O 1
ATOM 1996 N N . GLU A 1 261 ? 18.429 8.651 -14.333 1.00 97.44 261 GLU A N 1
ATOM 1997 C CA . GLU A 1 261 ? 19.541 9.426 -14.883 1.00 97.44 261 GLU A CA 1
ATOM 1998 C C . GLU A 1 261 ? 20.715 8.524 -15.300 1.00 97.44 261 GLU A C 1
ATOM 2000 O O . GLU A 1 261 ? 21.266 8.714 -16.383 1.00 97.44 261 GLU A O 1
ATOM 2005 N N . GLU A 1 262 ? 21.074 7.528 -14.485 1.00 97.69 262 GLU A N 1
ATOM 2006 C CA . GLU A 1 262 ? 22.231 6.651 -14.713 1.00 97.69 262 GLU A CA 1
ATOM 2007 C C . GLU A 1 262 ? 22.007 5.642 -15.846 1.00 97.69 262 GLU A C 1
ATOM 2009 O O . GLU A 1 262 ? 22.910 5.403 -16.646 1.00 97.69 262 GLU A O 1
ATOM 2014 N N . TYR A 1 263 ? 20.797 5.086 -15.957 1.00 97.00 263 TYR A N 1
ATOM 2015 C CA . TYR A 1 263 ? 20.458 4.051 -16.942 1.00 97.00 263 TYR A CA 1
ATOM 2016 C C . TYR A 1 263 ? 19.672 4.606 -18.132 1.00 97.00 263 TYR A C 1
ATOM 2018 O O . TYR A 1 263 ? 19.055 3.858 -18.889 1.00 97.00 263 TYR A O 1
ATOM 2026 N N . LYS A 1 264 ? 19.667 5.927 -18.331 1.00 95.19 264 LYS A N 1
ATOM 2027 C CA . LYS A 1 264 ? 18.889 6.567 -19.394 1.00 95.19 264 LYS A CA 1
ATOM 2028 C C . LYS A 1 264 ? 19.225 5.996 -20.776 1.00 95.19 264 LYS A C 1
ATOM 2030 O O . LYS A 1 264 ? 20.336 6.155 -21.274 1.00 95.19 264 LYS A O 1
ATOM 2035 N N . GLY A 1 265 ? 18.229 5.394 -21.425 1.00 91.38 265 GLY A N 1
ATOM 2036 C CA . GLY A 1 265 ? 18.371 4.778 -22.750 1.00 91.38 265 GLY A CA 1
ATOM 2037 C C . GLY A 1 265 ? 19.052 3.405 -22.751 1.00 91.38 265 GLY A C 1
ATOM 2038 O O . GLY A 1 265 ? 19.186 2.813 -23.816 1.00 91.38 265 GLY A O 1
ATOM 2039 N N . ALA A 1 266 ? 19.456 2.884 -21.590 1.00 95.00 266 ALA A N 1
ATOM 2040 C CA . ALA A 1 266 ? 19.932 1.514 -21.455 1.00 95.00 266 ALA A CA 1
ATOM 2041 C C . ALA A 1 266 ? 18.752 0.531 -21.416 1.00 95.00 266 ALA A C 1
ATOM 2043 O O . ALA A 1 266 ? 17.664 0.874 -20.947 1.00 95.00 266 ALA A O 1
ATOM 2044 N N . ALA A 1 267 ? 18.984 -0.713 -21.843 1.00 91.12 267 ALA A N 1
ATOM 2045 C CA . ALA A 1 267 ? 17.989 -1.785 -21.755 1.00 91.12 267 ALA A CA 1
ATOM 2046 C C . ALA A 1 267 ? 17.642 -2.154 -20.300 1.00 91.12 267 ALA A C 1
ATOM 2048 O O . ALA A 1 267 ? 16.512 -2.526 -20.001 1.00 91.12 267 ALA A O 1
ATOM 2049 N N . ALA A 1 268 ? 18.593 -1.975 -19.376 1.00 95.50 268 ALA A N 1
ATOM 2050 C CA . ALA A 1 268 ? 18.405 -2.238 -17.950 1.00 95.50 268 ALA A CA 1
ATOM 2051 C C . ALA A 1 268 ? 17.580 -1.164 -17.208 1.00 95.50 268 ALA A C 1
ATOM 2053 O O . ALA A 1 268 ? 17.263 -1.356 -16.034 1.00 95.50 268 ALA A O 1
ATOM 2054 N N . LEU A 1 269 ? 17.211 -0.049 -17.862 1.00 97.50 269 LEU A N 1
ATOM 2055 C CA . LEU A 1 269 ? 16.460 1.041 -17.223 1.00 97.50 269 LEU A CA 1
ATOM 2056 C C . LEU A 1 269 ? 15.155 0.549 -16.595 1.00 97.50 269 LEU A C 1
ATOM 2058 O O . LEU A 1 269 ? 14.869 0.856 -15.441 1.00 97.50 269 LEU A O 1
ATOM 2062 N N . ASP A 1 270 ? 14.375 -0.220 -17.350 1.00 97.94 270 ASP A N 1
ATOM 2063 C CA . ASP A 1 270 ? 13.062 -0.675 -16.901 1.00 97.94 270 ASP A CA 1
ATOM 2064 C C . ASP A 1 270 ? 13.164 -1.655 -15.731 1.00 97.94 270 ASP A C 1
ATOM 2066 O O . ASP A 1 270 ? 12.333 -1.599 -14.828 1.00 97.94 270 ASP A O 1
ATOM 2070 N N . ALA A 1 271 ? 14.207 -2.493 -15.695 1.00 97.88 271 ALA A N 1
ATOM 2071 C CA . ALA A 1 271 ? 14.462 -3.390 -14.569 1.00 97.88 271 ALA A CA 1
ATOM 2072 C C . ALA A 1 271 ? 14.776 -2.601 -13.293 1.00 97.88 271 ALA A C 1
ATOM 2074 O O . ALA A 1 271 ? 14.227 -2.896 -12.231 1.00 97.88 271 ALA A O 1
ATOM 2075 N N . GLY A 1 272 ? 15.578 -1.538 -13.404 1.00 98.00 272 GLY A N 1
ATOM 2076 C CA . GLY A 1 272 ? 15.826 -0.629 -12.287 1.00 98.00 272 GLY A CA 1
ATOM 2077 C C . GLY A 1 272 ? 14.563 0.115 -11.834 1.00 98.00 272 GLY A C 1
ATOM 2078 O O . GLY A 1 272 ? 14.285 0.197 -10.639 1.00 98.00 272 GLY A O 1
ATOM 2079 N N . LEU A 1 273 ? 13.764 0.634 -12.774 1.00 98.25 273 LEU A N 1
ATOM 2080 C CA . LEU A 1 273 ? 12.505 1.321 -12.460 1.00 98.25 273 LEU A CA 1
ATOM 2081 C C . LEU A 1 273 ? 11.508 0.403 -11.752 1.00 98.25 273 LEU A C 1
ATOM 2083 O O . LEU A 1 273 ? 10.863 0.824 -10.792 1.00 98.25 273 LEU A O 1
ATOM 2087 N N . LEU A 1 274 ? 11.388 -0.837 -12.224 1.00 98.50 274 LEU A N 1
ATOM 2088 C CA . LEU A 1 274 ? 10.529 -1.852 -11.631 1.00 98.50 274 LEU A CA 1
ATOM 2089 C C . LEU A 1 274 ? 11.003 -2.200 -10.216 1.00 98.50 274 LEU A C 1
ATOM 2091 O O . LEU A 1 274 ? 10.189 -2.197 -9.295 1.00 98.50 274 LEU A O 1
ATOM 2095 N N . ALA A 1 275 ? 12.306 -2.411 -10.015 1.00 98.25 275 ALA A N 1
ATOM 2096 C CA . ALA A 1 275 ? 12.867 -2.688 -8.693 1.00 98.25 275 ALA A CA 1
ATOM 2097 C C . ALA A 1 275 ? 12.605 -1.542 -7.697 1.00 98.25 275 ALA A C 1
ATOM 2099 O O . ALA A 1 275 ? 12.190 -1.785 -6.562 1.00 98.25 275 ALA A O 1
ATOM 2100 N N . ALA A 1 276 ? 12.773 -0.287 -8.129 1.00 98.19 276 ALA A N 1
ATOM 2101 C CA . ALA A 1 276 ? 12.454 0.878 -7.306 1.00 98.19 276 ALA A CA 1
ATOM 2102 C C . ALA A 1 276 ? 10.959 0.949 -6.953 1.00 98.19 276 ALA A C 1
ATOM 2104 O O . ALA A 1 276 ? 10.613 1.327 -5.834 1.00 98.19 276 ALA A O 1
ATOM 2105 N N . ALA A 1 277 ? 10.075 0.566 -7.878 1.00 98.25 277 ALA A N 1
ATOM 2106 C CA . ALA A 1 277 ? 8.641 0.498 -7.622 1.00 98.25 277 ALA A CA 1
ATOM 2107 C C . ALA A 1 277 ? 8.290 -0.596 -6.605 1.00 98.25 277 ALA A C 1
ATOM 2109 O O . ALA A 1 277 ? 7.631 -0.300 -5.618 1.00 98.25 277 ALA A O 1
ATOM 2110 N N . GLN A 1 278 ? 8.819 -1.816 -6.746 1.00 98.69 278 GLN A N 1
ATOM 2111 C CA . GLN A 1 278 ? 8.605 -2.882 -5.755 1.00 98.69 278 GLN A CA 1
ATOM 2112 C C . GLN A 1 278 ? 9.110 -2.491 -4.356 1.00 98.69 278 GLN A C 1
ATOM 2114 O O . GLN A 1 278 ? 8.486 -2.818 -3.347 1.00 98.69 278 GLN A O 1
ATOM 2119 N N . ALA A 1 279 ? 10.211 -1.735 -4.268 1.00 98.62 279 ALA A N 1
ATOM 2120 C CA . ALA A 1 279 ? 10.688 -1.200 -2.994 1.00 98.62 279 ALA A CA 1
ATOM 2121 C C . ALA A 1 279 ? 9.689 -0.214 -2.351 1.00 98.62 279 ALA A C 1
ATOM 2123 O O . ALA A 1 279 ? 9.549 -0.203 -1.122 1.00 98.62 279 ALA A O 1
ATOM 2124 N N . VAL A 1 280 ? 8.984 0.591 -3.159 1.00 98.44 280 VAL A N 1
ATOM 2125 C CA . VAL A 1 280 ? 7.860 1.423 -2.697 1.00 98.44 280 VAL A CA 1
ATOM 2126 C C . VAL A 1 280 ? 6.717 0.535 -2.201 1.00 98.44 280 VAL A C 1
ATOM 2128 O O . VAL A 1 280 ? 6.341 0.667 -1.035 1.00 98.44 280 VAL A O 1
ATOM 2131 N N . GLU A 1 281 ? 6.259 -0.432 -3.001 1.00 98.56 281 GLU A N 1
ATOM 2132 C CA . GLU A 1 281 ? 5.152 -1.326 -2.623 1.00 98.56 281 GLU A CA 1
ATOM 2133 C C . GLU A 1 281 ? 5.429 -2.051 -1.296 1.00 98.56 281 GLU A C 1
ATOM 2135 O O . GLU A 1 281 ? 4.589 -2.103 -0.399 1.00 98.56 281 GLU A O 1
ATOM 2140 N N . HIS A 1 282 ? 6.645 -2.570 -1.097 1.00 98.62 282 HIS A N 1
ATOM 2141 C CA . HIS A 1 282 ? 7.008 -3.288 0.134 1.00 98.62 282 HIS A CA 1
ATOM 2142 C C . HIS A 1 282 ? 7.025 -2.372 1.358 1.00 98.62 282 HIS A C 1
ATOM 2144 O O . HIS A 1 282 ? 6.639 -2.783 2.463 1.00 98.62 282 HIS A O 1
ATOM 2150 N N . TYR A 1 283 ? 7.446 -1.118 1.177 1.00 98.62 283 TYR A N 1
ATOM 2151 C CA . TYR A 1 283 ? 7.327 -0.105 2.216 1.00 98.62 283 TYR A CA 1
ATOM 2152 C C . TYR A 1 283 ? 5.851 0.128 2.575 1.00 98.62 283 TYR A C 1
ATOM 2154 O O . TYR A 1 283 ? 5.511 0.126 3.763 1.00 98.62 283 TYR A O 1
ATOM 2162 N N . GLU A 1 284 ? 4.970 0.267 1.588 1.00 98.69 284 GLU A N 1
ATOM 2163 C CA . GLU A 1 284 ? 3.545 0.541 1.798 1.00 98.69 284 GLU A CA 1
ATOM 2164 C C . GLU A 1 284 ? 2.803 -0.650 2.404 1.00 98.69 284 GLU A C 1
ATOM 2166 O O . GLU A 1 284 ? 2.133 -0.490 3.427 1.00 98.69 284 GLU A O 1
ATOM 2171 N N . ILE A 1 285 ? 3.030 -1.868 1.909 1.00 98.62 285 ILE A N 1
ATOM 2172 C CA . ILE A 1 285 ? 2.488 -3.116 2.470 1.00 98.62 285 ILE A CA 1
ATOM 2173 C C . ILE A 1 285 ? 2.831 -3.238 3.961 1.00 98.62 285 ILE A C 1
ATOM 2175 O O . ILE A 1 285 ? 1.973 -3.575 4.788 1.00 98.62 285 ILE A O 1
ATOM 2179 N N . SER A 1 286 ? 4.075 -2.924 4.336 1.00 98.44 286 SER A N 1
ATOM 2180 C CA . SER A 1 286 ? 4.515 -2.925 5.735 1.00 98.44 286 SER A CA 1
ATOM 2181 C C . SER A 1 286 ? 3.769 -1.880 6.579 1.00 98.44 286 SER A C 1
ATOM 2183 O O . SER A 1 286 ? 3.297 -2.172 7.690 1.00 98.44 286 SER A O 1
ATOM 2185 N N . ARG A 1 287 ? 3.608 -0.659 6.052 1.00 98.50 287 ARG A N 1
ATOM 2186 C CA . ARG A 1 287 ? 2.939 0.453 6.746 1.00 98.50 287 ARG A CA 1
ATOM 2187 C C . ARG A 1 287 ? 1.446 0.218 6.900 1.00 98.50 287 ARG A C 1
ATOM 2189 O O . ARG A 1 287 ? 0.950 0.313 8.023 1.00 98.50 287 ARG A O 1
ATOM 2196 N N . TYR A 1 288 ? 0.756 -0.146 5.828 1.00 98.75 288 TYR A N 1
ATOM 2197 C CA . TYR A 1 288 ? -0.669 -0.447 5.847 1.00 98.75 288 TYR A CA 1
ATOM 2198 C C . TYR A 1 288 ? -0.983 -1.685 6.682 1.00 98.75 288 TYR A C 1
ATOM 2200 O O . TYR A 1 288 ? -1.906 -1.645 7.493 1.00 98.75 288 TYR A O 1
ATOM 2208 N N . GLY A 1 289 ? -0.173 -2.746 6.604 1.00 97.44 289 GLY A N 1
ATOM 2209 C CA . GLY A 1 289 ? -0.324 -3.915 7.474 1.00 97.44 289 GLY A CA 1
ATOM 2210 C C . GLY A 1 289 ? -0.219 -3.561 8.962 1.00 97.44 289 GLY A C 1
ATOM 2211 O O . GLY A 1 289 ? -1.027 -4.017 9.782 1.00 97.44 289 GLY A O 1
ATOM 2212 N N . THR A 1 290 ? 0.732 -2.689 9.308 1.00 98.06 290 THR A N 1
ATOM 2213 C CA . THR A 1 290 ? 0.918 -2.186 10.676 1.00 98.06 290 THR A CA 1
ATOM 2214 C C . THR A 1 290 ? -0.249 -1.303 11.115 1.00 98.06 290 THR A C 1
ATOM 2216 O O . THR A 1 290 ? -0.843 -1.554 12.165 1.00 98.06 290 THR A O 1
ATOM 2219 N N . LEU A 1 291 ? -0.620 -0.304 10.307 1.00 98.50 291 LEU A N 1
ATOM 2220 C CA . LEU A 1 291 ? -1.715 0.620 10.601 1.00 98.50 291 LEU A CA 1
ATOM 2221 C C . LEU A 1 291 ? -3.046 -0.111 10.731 1.00 98.50 291 LEU A C 1
ATOM 2223 O O . LEU A 1 291 ? -3.746 0.104 11.712 1.00 98.50 291 LEU A O 1
ATOM 2227 N N . ARG A 1 292 ? -3.379 -1.017 9.807 1.00 97.69 292 ARG A N 1
ATOM 2228 C CA . ARG A 1 292 ? -4.607 -1.820 9.872 1.00 97.69 292 ARG A CA 1
ATOM 2229 C C . ARG A 1 292 ? -4.662 -2.628 11.164 1.00 97.69 292 ARG A C 1
ATOM 2231 O O . ARG A 1 292 ? -5.692 -2.666 11.834 1.00 97.69 292 ARG A O 1
ATOM 2238 N N . THR A 1 293 ? -3.545 -3.252 11.538 1.00 92.62 293 THR A N 1
ATOM 2239 C CA . THR A 1 293 ? -3.448 -3.984 12.805 1.00 92.62 293 THR A CA 1
ATOM 2240 C C . THR A 1 293 ? -3.706 -3.031 13.969 1.00 92.62 293 THR A C 1
ATOM 2242 O O . THR A 1 293 ? -4.646 -3.248 14.723 1.00 92.62 293 THR A O 1
ATOM 2245 N N . TRP A 1 294 ? -2.984 -1.914 14.061 1.00 97.50 294 TRP A N 1
ATOM 2246 C CA . TRP A 1 294 ? -3.175 -0.915 15.117 1.00 97.50 294 TRP A CA 1
ATOM 2247 C C . TRP A 1 294 ? -4.568 -0.259 15.144 1.00 97.50 294 TRP A C 1
ATOM 2249 O O . TRP A 1 294 ? -5.064 0.062 16.221 1.00 97.50 294 TRP A O 1
ATOM 2259 N N . ALA A 1 295 ? -5.234 -0.085 14.006 1.00 95.50 295 ALA A N 1
ATOM 2260 C CA . ALA A 1 295 ? -6.620 0.370 13.955 1.00 95.50 295 ALA A CA 1
ATOM 2261 C C . ALA A 1 295 ? -7.546 -0.654 14.626 1.00 95.50 295 ALA A C 1
ATOM 2263 O O . ALA A 1 295 ? -8.371 -0.292 15.464 1.00 95.50 295 ALA A O 1
ATOM 2264 N N . CYS A 1 296 ? -7.349 -1.943 14.338 1.00 90.06 296 CYS A N 1
ATOM 2265 C CA . CYS A 1 296 ? -8.118 -3.032 14.943 1.00 90.06 296 CYS A CA 1
ATOM 2266 C C . CYS A 1 296 ? -7.900 -3.094 16.456 1.00 90.06 296 CYS A C 1
ATOM 2268 O O . CYS A 1 296 ? -8.827 -3.160 17.267 1.00 90.06 296 CYS A O 1
ATOM 2270 N N . GLU A 1 297 ? -6.636 -2.983 16.834 1.00 85.69 297 GLU A N 1
ATOM 2271 C CA . GLU A 1 297 ? -6.184 -2.878 18.202 1.00 85.69 297 GLU A CA 1
ATOM 2272 C C . GLU A 1 297 ? -6.930 -1.751 18.953 1.00 85.69 297 GLU A C 1
ATOM 2274 O O . GLU A 1 297 ? -7.444 -1.967 20.056 1.00 85.69 297 GLU A O 1
ATOM 2279 N N . LEU A 1 298 ? -7.026 -0.566 18.347 1.00 90.88 298 LEU A N 1
ATOM 2280 C CA . LEU A 1 298 ? -7.684 0.624 18.896 1.00 90.88 298 LEU A CA 1
ATOM 2281 C C . LEU A 1 298 ? -9.222 0.605 18.782 1.00 90.88 298 LEU A C 1
ATOM 2283 O O . LEU A 1 298 ? -9.865 1.512 19.299 1.00 90.88 298 LEU A O 1
ATOM 2287 N N . GLY A 1 299 ? -9.818 -0.421 18.161 1.00 87.81 299 GLY A N 1
ATOM 2288 C CA . GLY A 1 299 ? -11.270 -0.517 17.959 1.00 87.81 299 GLY A CA 1
ATOM 2289 C C . GLY A 1 299 ? -11.813 0.407 16.863 1.00 87.81 299 GLY A C 1
ATOM 2290 O O . GLY A 1 299 ? -13.003 0.700 16.845 1.00 87.81 299 GLY A O 1
ATOM 2291 N N . LEU A 1 300 ? -10.953 0.873 15.954 1.00 91.81 300 LEU A N 1
ATOM 2292 C CA . LEU A 1 300 ? -11.300 1.764 14.846 1.00 91.81 300 LEU A CA 1
ATOM 2293 C C . LEU A 1 300 ? -11.764 0.943 13.633 1.00 91.81 300 LEU A C 1
ATOM 2295 O O . LEU A 1 300 ? -11.056 0.845 12.632 1.00 91.81 300 LEU A O 1
ATOM 2299 N N . THR A 1 301 ? -12.932 0.305 13.736 1.00 89.38 301 THR A N 1
ATOM 2300 C CA . THR A 1 301 ? -13.432 -0.661 12.737 1.00 89.38 301 THR A CA 1
ATOM 2301 C C . THR A 1 301 ? -13.517 -0.083 11.322 1.00 89.38 301 THR A C 1
ATOM 2303 O O . THR A 1 301 ? -13.169 -0.762 10.361 1.00 89.38 301 THR A O 1
ATOM 2306 N N . GLU A 1 302 ? -13.930 1.176 11.185 1.00 93.12 302 GLU A N 1
ATOM 2307 C CA . GLU A 1 302 ? -13.987 1.855 9.887 1.00 93.12 302 GLU A CA 1
ATOM 2308 C C . GLU A 1 302 ? -12.590 2.032 9.278 1.00 93.12 302 GLU A C 1
ATOM 2310 O O . GLU A 1 302 ? -12.349 1.607 8.150 1.00 93.12 302 GLU A O 1
ATOM 2315 N N . ALA A 1 303 ? -11.626 2.521 10.066 1.00 96.75 303 ALA A N 1
ATOM 2316 C CA . ALA A 1 303 ? -10.237 2.633 9.630 1.00 96.75 303 ALA A CA 1
ATOM 2317 C C . ALA A 1 303 ? -9.629 1.272 9.253 1.00 96.75 303 ALA A C 1
ATOM 2319 O O . ALA A 1 303 ? -8.850 1.201 8.310 1.00 96.75 303 ALA A O 1
ATOM 2320 N N . VAL A 1 304 ? -9.989 0.181 9.944 1.00 93.31 304 VAL A N 1
ATOM 2321 C CA . VAL A 1 304 ? -9.548 -1.176 9.566 1.00 93.31 304 VAL A CA 1
ATOM 2322 C C . VAL A 1 304 ? -9.981 -1.517 8.146 1.00 93.31 304 VAL A C 1
ATOM 2324 O O . VAL A 1 304 ? -9.151 -1.986 7.375 1.00 93.31 304 VAL A O 1
ATOM 2327 N N . ASN A 1 305 ? -11.248 -1.282 7.801 1.00 92.25 305 ASN A N 1
ATOM 2328 C CA . ASN A 1 305 ? -11.769 -1.608 6.474 1.00 92.25 305 ASN A CA 1
ATOM 2329 C C . ASN A 1 305 ? -11.074 -0.779 5.391 1.00 92.25 305 ASN A C 1
ATOM 2331 O O . ASN A 1 305 ? -10.629 -1.330 4.389 1.00 92.25 305 ASN A O 1
ATOM 2335 N N . LEU A 1 306 ? -10.923 0.526 5.629 1.00 98.06 306 LEU A N 1
ATOM 2336 C CA . LEU A 1 306 ? -10.250 1.441 4.712 1.00 98.06 306 LEU A CA 1
ATOM 2337 C C . LEU A 1 306 ? -8.785 1.029 4.476 1.00 98.06 306 LEU A C 1
ATOM 2339 O O . LEU A 1 306 ? -8.348 0.871 3.339 1.00 98.06 306 LEU A O 1
ATOM 2343 N N . LEU A 1 307 ? -8.036 0.768 5.547 1.00 98.38 307 LEU A N 1
ATOM 2344 C CA . LEU A 1 307 ? -6.630 0.370 5.451 1.00 98.38 307 LEU A CA 1
ATOM 2345 C C . LEU A 1 307 ? -6.449 -1.031 4.837 1.00 98.38 307 LEU A C 1
ATOM 2347 O O . LEU A 1 307 ? -5.430 -1.280 4.200 1.00 98.38 307 LEU A O 1
ATOM 2351 N N . ASP A 1 308 ? -7.406 -1.951 5.016 1.00 95.88 308 ASP A N 1
ATOM 2352 C CA . ASP A 1 308 ? -7.359 -3.295 4.416 1.00 95.88 308 ASP A CA 1
ATOM 2353 C C . ASP A 1 308 ? -7.663 -3.289 2.909 1.00 95.88 308 ASP A C 1
ATOM 2355 O O . ASP A 1 308 ? -7.162 -4.155 2.188 1.00 95.88 308 ASP A O 1
ATOM 2359 N N . LEU A 1 309 ? -8.452 -2.319 2.428 1.00 97.12 309 LEU A N 1
ATOM 2360 C CA . LEU A 1 309 ? -8.662 -2.101 0.995 1.00 97.12 309 LEU A CA 1
ATOM 2361 C C . LEU A 1 309 ? -7.363 -1.649 0.324 1.00 97.12 309 LEU A C 1
ATOM 2363 O O . LEU A 1 309 ? -6.900 -2.340 -0.580 1.00 97.12 309 LEU A O 1
ATOM 2367 N N . THR A 1 310 ? -6.729 -0.582 0.829 1.00 98.56 310 THR A N 1
ATOM 2368 C CA . THR A 1 310 ? -5.445 -0.113 0.275 1.00 98.56 310 THR A CA 1
ATOM 2369 C C . THR A 1 310 ? -4.382 -1.208 0.340 1.00 98.56 310 THR A C 1
ATOM 2371 O O . THR A 1 310 ? -3.758 -1.524 -0.662 1.00 98.56 310 THR A O 1
ATOM 2374 N N . LEU A 1 311 ? -4.246 -1.892 1.484 1.00 98.44 311 LEU A N 1
ATOM 2375 C CA . LEU A 1 311 ? -3.287 -2.993 1.632 1.00 98.44 311 LEU A CA 1
ATOM 2376 C C . LEU A 1 311 ? -3.462 -4.106 0.586 1.00 98.44 311 LEU A C 1
ATOM 2378 O O . LEU A 1 311 ? -2.492 -4.783 0.250 1.00 98.44 311 LEU A O 1
ATOM 2382 N N . ALA A 1 312 ? -4.690 -4.374 0.143 1.00 96.75 312 ALA A N 1
ATOM 2383 C CA . ALA A 1 312 ? -4.931 -5.370 -0.892 1.00 96.75 312 ALA A CA 1
ATOM 2384 C C . ALA A 1 312 ? -4.518 -4.864 -2.273 1.00 96.75 312 ALA A C 1
ATOM 2386 O O . ALA A 1 312 ? -3.872 -5.611 -3.000 1.00 96.75 312 ALA A O 1
ATOM 2387 N N . GLU A 1 313 ? -4.831 -3.608 -2.587 1.00 98.56 313 GLU A N 1
ATOM 2388 C CA . GLU A 1 313 ? -4.429 -2.961 -3.837 1.00 98.56 313 GLU A CA 1
ATOM 2389 C C . GLU A 1 313 ? -2.894 -2.926 -3.980 1.00 98.56 313 GLU A C 1
ATOM 2391 O O . GLU A 1 313 ? -2.400 -3.304 -5.040 1.00 98.56 313 GLU A O 1
ATOM 2396 N N . GLU A 1 314 ? -2.132 -2.623 -2.918 1.00 98.69 314 GLU A N 1
ATOM 2397 C CA . GLU A 1 314 ? -0.651 -2.637 -2.995 1.00 98.69 314 GLU A CA 1
ATOM 2398 C C . GLU A 1 314 ? -0.086 -4.039 -3.196 1.00 98.69 314 GLU A C 1
ATOM 2400 O O . GLU A 1 314 ? 0.850 -4.258 -3.960 1.00 98.69 314 GLU A O 1
ATOM 2405 N N . LYS A 1 315 ? -0.680 -5.045 -2.547 1.00 98.31 315 LYS A N 1
ATOM 2406 C CA . LYS A 1 315 ? -0.261 -6.441 -2.746 1.00 98.31 315 LYS A CA 1
ATOM 2407 C C . LYS A 1 315 ? -0.529 -6.922 -4.166 1.00 98.31 315 LYS A C 1
ATOM 2409 O O . LYS A 1 315 ? 0.257 -7.697 -4.703 1.00 98.31 315 LYS A O 1
ATOM 2414 N N . GLU A 1 316 ? -1.650 -6.510 -4.750 1.00 98.25 316 GLU A N 1
ATOM 2415 C CA . GLU A 1 316 ? -1.974 -6.815 -6.142 1.00 98.25 316 GLU A CA 1
ATOM 2416 C C . GLU A 1 316 ? -1.027 -6.088 -7.103 1.00 98.25 316 GLU A C 1
ATOM 2418 O O . GLU A 1 316 ? -0.598 -6.684 -8.093 1.00 98.25 316 GLU A O 1
ATOM 2423 N N . THR A 1 317 ? -0.652 -4.842 -6.796 1.00 98.12 317 THR A N 1
ATOM 2424 C CA . THR A 1 317 ? 0.342 -4.081 -7.565 1.00 98.12 317 THR A CA 1
ATOM 2425 C C . THR A 1 317 ? 1.715 -4.755 -7.526 1.00 98.12 317 THR A C 1
ATOM 2427 O O . THR A 1 317 ? 2.273 -5.030 -8.587 1.00 98.12 317 THR A O 1
ATOM 2430 N N . ASP A 1 318 ? 2.232 -5.113 -6.346 1.00 98.69 318 ASP A N 1
ATOM 2431 C CA . ASP A 1 318 ? 3.523 -5.810 -6.201 1.00 98.69 318 ASP A CA 1
ATOM 2432 C C . ASP A 1 318 ? 3.552 -7.157 -6.943 1.00 98.69 318 ASP A C 1
ATOM 2434 O O . ASP A 1 318 ? 4.529 -7.495 -7.621 1.00 98.69 318 ASP A O 1
ATOM 2438 N N . ALA A 1 319 ? 2.454 -7.917 -6.879 1.00 98.06 319 ALA A N 1
ATOM 2439 C CA . ALA A 1 319 ? 2.322 -9.169 -7.618 1.00 98.06 319 ALA A CA 1
ATOM 2440 C C . ALA A 1 319 ? 2.360 -8.945 -9.140 1.00 98.06 319 ALA A C 1
ATOM 2442 O O . ALA A 1 319 ? 3.071 -9.660 -9.847 1.00 98.06 319 ALA A O 1
ATOM 2443 N N . ALA A 1 320 ? 1.654 -7.928 -9.644 1.00 98.00 320 ALA A N 1
ATOM 2444 C CA . ALA A 1 320 ? 1.660 -7.584 -11.066 1.00 98.00 320 ALA A CA 1
ATOM 2445 C C . ALA A 1 320 ? 3.037 -7.085 -11.543 1.00 98.00 320 ALA A C 1
ATOM 2447 O O . ALA A 1 320 ? 3.466 -7.413 -12.650 1.00 98.00 320 ALA A O 1
ATOM 2448 N N . LEU A 1 321 ? 3.754 -6.322 -10.709 1.00 98.31 321 LEU A N 1
ATOM 2449 C CA . LEU A 1 321 ? 5.131 -5.913 -10.993 1.00 98.31 321 LEU A CA 1
ATOM 2450 C C . LEU A 1 321 ? 6.068 -7.123 -11.043 1.00 98.31 321 LEU A C 1
ATOM 2452 O O . LEU A 1 321 ? 6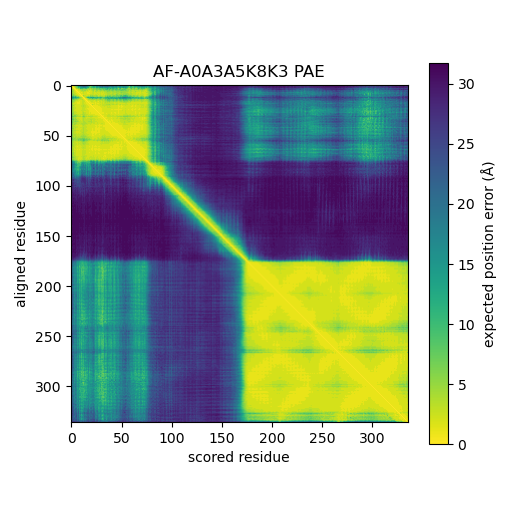.892 -7.206 -11.949 1.00 98.31 321 LEU A O 1
ATOM 2456 N N . THR A 1 322 ? 5.910 -8.084 -10.131 1.00 98.19 322 THR A N 1
ATOM 2457 C CA . THR A 1 322 ? 6.699 -9.326 -10.129 1.00 98.19 322 THR A CA 1
ATOM 2458 C C . THR A 1 322 ? 6.491 -10.123 -11.418 1.00 98.19 322 THR A C 1
ATOM 2460 O O . THR A 1 322 ? 7.462 -10.502 -12.071 1.00 98.19 322 THR A O 1
ATOM 2463 N N . GLU A 1 323 ? 5.240 -10.310 -11.843 1.00 97.56 323 GLU A N 1
ATOM 2464 C CA . GLU A 1 323 ? 4.926 -11.002 -13.100 1.00 97.56 323 GLU A CA 1
ATOM 2465 C C . GLU A 1 323 ? 5.561 -10.297 -14.309 1.00 97.56 323 GLU A C 1
ATOM 2467 O O . GLU A 1 323 ? 6.137 -10.937 -15.193 1.00 97.56 323 GLU A O 1
ATOM 2472 N N . LEU A 1 324 ? 5.508 -8.963 -14.348 1.00 96.12 324 LEU A N 1
ATOM 2473 C CA . LEU A 1 324 ? 6.115 -8.178 -15.421 1.00 96.12 324 LEU A CA 1
ATOM 2474 C C . LEU A 1 324 ? 7.652 -8.254 -15.416 1.00 96.12 324 LEU A C 1
ATOM 2476 O O . LEU A 1 324 ? 8.277 -8.263 -16.485 1.00 96.12 324 LEU A O 1
ATOM 2480 N N . ALA A 1 325 ? 8.257 -8.329 -14.229 1.00 95.88 325 ALA A N 1
ATOM 2481 C CA . ALA A 1 325 ? 9.694 -8.503 -14.057 1.00 95.88 325 ALA A CA 1
ATOM 2482 C C . ALA A 1 325 ? 10.161 -9.811 -14.698 1.00 95.88 325 ALA A C 1
ATOM 2484 O O . ALA A 1 325 ? 11.066 -9.802 -15.532 1.00 95.88 325 ALA A O 1
ATOM 2485 N N . GLU A 1 326 ? 9.504 -10.917 -14.348 1.00 93.88 326 GLU A N 1
ATOM 2486 C CA . GLU A 1 326 ? 9.852 -12.264 -14.806 1.00 93.88 326 GLU A CA 1
ATOM 2487 C C . GLU A 1 326 ? 9.558 -12.476 -16.295 1.00 93.88 326 GLU A C 1
ATOM 2489 O O . GLU A 1 326 ? 10.341 -13.112 -16.998 1.00 93.88 326 GLU A O 1
ATOM 2494 N N . SER A 1 327 ? 8.441 -11.940 -16.791 1.00 92.12 327 SER A N 1
ATOM 2495 C CA . SER A 1 327 ? 7.964 -12.228 -18.149 1.00 92.12 327 SER A CA 1
ATOM 2496 C C . SER A 1 327 ? 8.590 -11.364 -19.243 1.00 92.12 327 SER A C 1
ATOM 2498 O O . SER A 1 327 ? 8.643 -11.799 -20.395 1.00 92.12 327 SER A O 1
ATOM 2500 N N . ALA A 1 328 ? 9.036 -10.143 -18.927 1.00 90.75 328 ALA A N 1
ATOM 2501 C CA . ALA A 1 328 ? 9.472 -9.196 -19.953 1.00 90.75 328 ALA A CA 1
ATOM 2502 C C . ALA A 1 328 ? 10.661 -8.327 -19.538 1.00 90.75 328 ALA A C 1
ATOM 2504 O O . ALA A 1 328 ? 11.636 -8.230 -20.282 1.00 90.75 328 ALA A O 1
ATOM 2505 N N . VAL A 1 329 ? 10.581 -7.660 -18.385 1.00 92.75 329 VAL A N 1
ATOM 2506 C CA . VAL A 1 329 ? 11.509 -6.568 -18.056 1.00 92.75 329 VAL A CA 1
ATOM 2507 C C . VAL A 1 329 ? 12.916 -7.083 -17.738 1.00 92.75 329 VAL A C 1
ATOM 2509 O O . VAL A 1 329 ? 13.885 -6.569 -18.296 1.00 92.75 329 VAL A O 1
ATOM 2512 N N . ASN A 1 330 ? 13.047 -8.128 -16.915 1.00 91.00 330 ASN A N 1
ATOM 2513 C CA . ASN A 1 330 ? 14.365 -8.682 -16.585 1.00 91.00 330 ASN A CA 1
ATOM 2514 C C . ASN A 1 330 ? 14.986 -9.408 -17.783 1.00 91.00 330 ASN A C 1
ATOM 2516 O O . ASN A 1 330 ? 16.184 -9.287 -18.015 1.00 91.00 330 ASN A O 1
ATOM 2520 N N . VAL A 1 331 ? 14.162 -10.090 -18.585 1.00 89.38 331 VAL A N 1
ATOM 2521 C CA . VAL A 1 331 ? 14.605 -10.773 -19.811 1.00 89.38 331 VAL A CA 1
ATOM 2522 C C . VAL A 1 331 ? 15.197 -9.774 -20.810 1.00 89.38 331 VAL A C 1
ATOM 2524 O O . VAL A 1 331 ? 16.241 -10.034 -21.403 1.00 89.38 331 VAL A O 1
ATOM 2527 N N . ALA A 1 332 ? 14.562 -8.609 -20.979 1.00 86.44 332 ALA A N 1
ATOM 2528 C CA . ALA A 1 332 ? 15.070 -7.555 -21.854 1.00 86.44 332 ALA A CA 1
ATOM 2529 C C . ALA A 1 332 ? 16.395 -6.956 -21.353 1.00 86.44 332 ALA A C 1
ATOM 2531 O O . ALA A 1 332 ? 17.255 -6.626 -22.165 1.00 86.44 332 ALA A O 1
ATOM 2532 N N . ALA A 1 333 ? 16.564 -6.831 -20.033 1.00 90.94 333 ALA A N 1
ATOM 2533 C CA . ALA A 1 333 ? 17.799 -6.337 -19.433 1.00 90.94 333 ALA A CA 1
ATOM 2534 C C . ALA A 1 333 ? 18.958 -7.343 -19.549 1.00 90.94 333 ALA A C 1
ATOM 2536 O O . ALA A 1 333 ? 20.083 -6.931 -19.807 1.00 90.94 333 ALA A O 1
ATOM 2537 N N . GLU A 1 334 ? 18.694 -8.643 -19.377 1.00 91.88 334 GLU A N 1
ATOM 2538 C CA . GLU A 1 334 ? 19.703 -9.709 -19.491 1.00 91.88 334 GLU A CA 1
ATOM 2539 C C . GLU A 1 334 ? 20.202 -9.899 -20.932 1.00 91.88 334 GLU A C 1
ATOM 2541 O O . GLU A 1 334 ? 21.361 -10.242 -21.151 1.00 91.88 334 GLU A O 1
ATOM 2546 N N . ALA A 1 335 ? 19.338 -9.670 -21.923 1.00 88.38 335 ALA A N 1
ATOM 2547 C CA . ALA A 1 335 ? 19.661 -9.872 -23.334 1.00 88.38 335 ALA A CA 1
ATOM 2548 C C . ALA A 1 335 ? 20.525 -8.759 -23.972 1.00 88.38 335 ALA A C 1
ATOM 2550 O O . ALA A 1 335 ? 20.845 -8.868 -25.160 1.00 88.38 335 ALA A O 1
ATOM 2551 N N . ALA A 1 336 ? 20.855 -7.693 -23.235 1.00 79.44 336 ALA A N 1
ATOM 2552 C CA . ALA A 1 336 ? 21.530 -6.488 -23.731 1.00 79.44 336 ALA A CA 1
ATOM 2553 C C . ALA A 1 336 ? 23.035 -6.462 -23.433 1.00 79.44 336 ALA A C 1
ATOM 2555 O O . ALA A 1 336 ? 23.782 -5.984 -24.320 1.00 79.44 336 ALA A O 1
#

pLDDT: mean 79.28, std 24.57, range [28.7, 98.81]

Sequence (336 aa):
MGKFLPVEVVFLRGRSMIVSSIIEAEEALQGCWPDKRSASYRHAARLVAAAKDGMCRPTVAFEAFRIAALKQGLVKNGKPSDALITLDHLAGYESPPSFEQPQRAMTDPLNSNRNLSSALTRARPFDLVGIVSSRRRAKAGFSFAGHRNLSSIRELSRTSANQGKKIMATTKASTKGLNDLFHGTLKDIYFAEKKILATLPKMAKAAQNPNLKAAFEKHHGQTKEHVTRLEEVFEVIGKKPAGKTCAAIMGITKEGNEIIEEYKGAAALDAGLLAAAQAVEHYEISRYGTLRTWACELGLTEAVNLLDLTLAEEKETDAALTELAESAVNVAAEAA

Foldseek 3Di:
DAPDDWWWFQAPVSDTDTDRFLVSLQVVLLAHAPDCPDPLNVVLNVQSVCVVVVNHDRVVSVVSSVVSSVVRVGTDDDDPPPVVVVVCVVVVNDDDDDPDDDDPDDDDPDDDDDDDDDDDDDDDDDDDDDDDDDDDDDD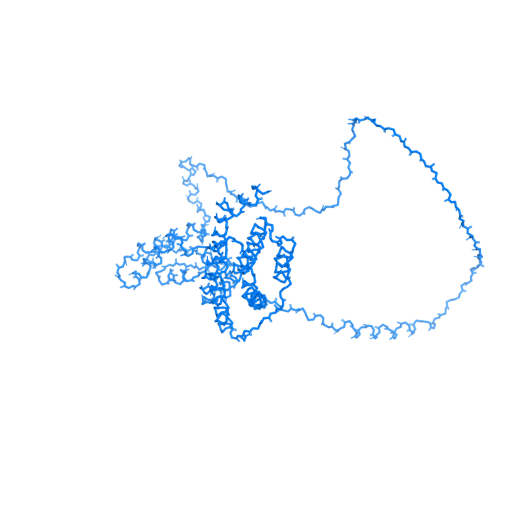DDDDDDDDDDPPPPVVVVVVVVVVVVVVPPDPPPPPDDLLNVLVQLLQAVLQLLVVLLVLLVVLLVLDPDPVLSVLSVVVNVVSVVLNVLSQVVCVLSVHGRHHDHHPQSVVLSVQLVVLSVVCRPNLLSSVSSLVSLLSSLVVLLVSLVVSLVSCSVVVSSSNNVSSVVSNVVSVVSSVSSVCCCVPPSVVSNVVD

Nearest PDB structures (foldseek):
  2gyq-assembly1_B  TM=9.485E-01  e=8.634E-10  Rhodopseudomonas palustris CGA009
  4eru-assembly1_B  TM=9.663E-01  e=1.413E-08  Salmonella enterica subsp. enterica serovar Typhimurium str. 14028S
  2gs4-assembly1_A  TM=9.555E-01  e=5.853E-08  Escherichia coli
  7tmv-assembly1_B  TM=9.642E-01  e=1.136E-07  Klebsiella pneumoniae subsp. pneumoniae HS11286
  6z0c-assembly4_D  TM=3.756E-01  e=1.157E-01  Escherichia coli

InterPro domains:
  IPR009078 Ferritin-like superfamily [SSF47240] (172-326)
  IPR010287 Protein of unknown function DUF892, YciF-like [PF05974] (178-333)
  IPR010385 Protein of unknown function DUF982 [PF06169] (6-74)
  IPR012347 Ferritin-like [G3DSA:1.20.1260.10] (167-336)
  IPR047114 Protein YciF [PTHR30565] (174-335)